Protein AF-A0A162YUT2-F1 (afdb_monomer_lite)

Sequence (288 aa):
MATDITKTGQYQVMDPDEVIVGFEGLIKVMHVLYGPNFVGANFSPKCCNVRTGEKMEKNVHHCTHNDIQGHAITKQCFLKGHQSYCCEWMEIDGHRVRCGVRLKVESGGCGTHRSKLMEHSNNLLLKNLIAGKLDSITWRQLSDPVKMAQNEANAAQGRVMNDTKLTILAQHSEKIEELDAVGFLPQADHRTYSIHIAFNENKIQRDRTAVEERRLRAAERKSGLTVNLKRAASNIKEAMTSEHPNRKTAEVEKKGLQASSRVKKCSRPDPSVFKNKRGGKKVSDLPS

Secondary structure (DSSP, 8-state):
----GGGTPPPPPPPTT-EEEHHHHHHHHHHHHH-HHHHSTT--TTEEETTTTEEPSS---EE-SS-SS-EEP-HHHHHTTSEEE---EEEETTEEEE--BEEETTSS--SSS-GGG-TT-HHHHHHHHHTTS-SEEEHHHHS-HHHHHHHHHHHHHHHHHHHHHHHHHHHHHHHHHHHHHTT----S-HHHHHHHHHHHHHHHHHHHHHHHHHHHHHHHHHHHHHHHHHHHHHHHHHHHHS-----SS-SSGGGTSSSS------PPPPGGG---SS-PPPTT----

Foldseek 3Di:
DQPQPVVPDDQDDDDQQDKQFFLVSVLVCLCSQLDDLLVDPNNDQQQQFSRRSDGDPDDQPFLPPPPVVGHRDDNVCVSLQQKDFALDWDADPNDIDGRRGIDGLPALDGPVDGNVRPPLGPSVVNSCRSVVVDRIDGNNSSDDPVVVVVVVVVVVVVVVVVVVVVVVVVVVVVVVVVVVVVVDDDDDPVPVVVVVVVVVVVVVVVVVVVVVVVVVVVVVVVVVVVVVVVVVVVVVVCVVPPDDDDPDDPPVCVPVPPPPPPPPPPDDPDPVPPDDPPDDDDPPPDDD

pLDDT: mean 71.41, std 16.09, range [40.97, 97.12]

Organism: Didymella rabiei (NCBI:txid5454)

Structure (mmCIF, N/CA/C/O backbone):
data_AF-A0A162YUT2-F1
#
_entry.id   AF-A0A162YUT2-F1
#
loop_
_atom_site.group_PDB
_atom_site.id
_atom_site.type_symbol
_atom_site.label_atom_id
_atom_site.label_alt_id
_atom_site.label_comp_id
_atom_site.label_asym_id
_atom_site.label_entity_id
_atom_site.label_seq_id
_atom_site.pdbx_PDB_ins_code
_atom_site.Cartn_x
_atom_site.Cartn_y
_atom_site.Cartn_z
_atom_site.occupancy
_atom_site.B_iso_or_equiv
_atom_site.auth_seq_id
_atom_site.auth_comp_id
_atom_site.auth_asym_id
_atom_site.auth_atom_id
_atom_site.pdbx_PDB_model_num
ATOM 1 N N . MET A 1 1 ? 9.845 -20.762 12.290 1.00 40.97 1 MET A N 1
ATOM 2 C CA . MET A 1 1 ? 10.282 -19.788 11.267 1.00 40.97 1 MET A CA 1
ATOM 3 C C . MET A 1 1 ? 9.037 -19.255 10.587 1.00 40.97 1 MET A C 1
ATOM 5 O O . MET A 1 1 ? 8.286 -20.059 10.052 1.00 40.97 1 MET A O 1
ATOM 9 N N . ALA A 1 2 ? 8.755 -17.956 10.693 1.00 47.09 2 ALA A N 1
ATOM 10 C CA . ALA A 1 2 ? 7.647 -17.358 9.959 1.00 47.09 2 ALA A CA 1
ATOM 11 C C . ALA A 1 2 ? 8.089 -17.184 8.499 1.00 47.09 2 ALA A C 1
ATOM 13 O O . ALA A 1 2 ? 9.094 -16.528 8.226 1.00 47.09 2 ALA A O 1
ATOM 14 N N . THR A 1 3 ? 7.415 -17.865 7.579 1.00 52.03 3 THR A N 1
ATOM 15 C CA . THR A 1 3 ? 7.704 -17.761 6.149 1.00 52.03 3 THR A CA 1
ATOM 16 C C . THR A 1 3 ? 7.260 -16.381 5.679 1.00 52.03 3 THR A C 1
ATOM 18 O O . THR A 1 3 ? 6.094 -16.032 5.843 1.00 52.03 3 THR A O 1
ATOM 21 N N . ASP A 1 4 ? 8.174 -15.592 5.113 1.00 60.16 4 ASP A N 1
ATOM 22 C CA . ASP A 1 4 ? 7.827 -14.331 4.456 1.00 60.16 4 ASP A CA 1
ATOM 23 C C . ASP A 1 4 ? 6.885 -14.630 3.285 1.00 60.16 4 ASP A C 1
ATOM 25 O O . ASP A 1 4 ? 7.308 -15.126 2.235 1.00 60.16 4 ASP A O 1
ATOM 29 N N . ILE A 1 5 ? 5.593 -14.360 3.482 1.00 56.88 5 ILE A N 1
ATOM 30 C CA . ILE A 1 5 ? 4.549 -14.698 2.512 1.00 56.88 5 ILE A CA 1
ATOM 31 C C . ILE A 1 5 ? 4.683 -13.879 1.220 1.00 56.88 5 ILE A C 1
ATOM 33 O O . ILE A 1 5 ? 4.117 -14.253 0.196 1.00 56.88 5 ILE A O 1
ATOM 37 N N . THR A 1 6 ? 5.489 -12.810 1.216 1.00 52.97 6 THR A N 1
ATOM 38 C CA . THR A 1 6 ? 5.745 -11.995 0.017 1.00 52.97 6 THR A CA 1
ATOM 39 C C . THR A 1 6 ? 6.922 -12.481 -0.822 1.00 52.97 6 THR A C 1
ATOM 41 O O . THR A 1 6 ? 7.020 -12.096 -1.982 1.00 52.97 6 THR A O 1
ATOM 44 N N . LYS A 1 7 ? 7.762 -13.402 -0.317 1.00 51.97 7 LYS A N 1
ATOM 45 C CA . LYS A 1 7 ? 8.786 -14.070 -1.152 1.00 51.97 7 LYS A C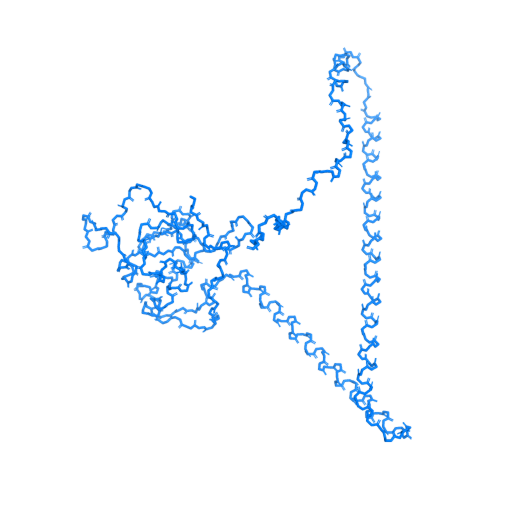A 1
ATOM 46 C C . LYS A 1 7 ? 8.173 -15.015 -2.196 1.00 51.97 7 LYS A C 1
ATOM 48 O O . LYS A 1 7 ? 8.874 -15.470 -3.093 1.00 51.97 7 LYS A O 1
ATOM 53 N N . THR A 1 8 ? 6.875 -15.310 -2.089 1.00 49.56 8 THR A N 1
ATOM 54 C CA . THR A 1 8 ? 6.131 -16.189 -3.013 1.00 49.56 8 THR A CA 1
ATOM 55 C C . THR A 1 8 ? 4.793 -15.607 -3.485 1.00 49.56 8 THR A C 1
ATOM 57 O O . THR A 1 8 ? 4.284 -16.039 -4.516 1.00 49.56 8 THR A O 1
ATOM 60 N N . GLY A 1 9 ? 4.221 -14.626 -2.778 1.00 51.31 9 GLY A N 1
ATOM 61 C CA . GLY A 1 9 ? 2.940 -14.015 -3.125 1.00 51.31 9 GLY A CA 1
ATOM 62 C C . GLY A 1 9 ? 3.077 -12.794 -4.033 1.00 51.31 9 GLY A C 1
ATOM 63 O O . GLY A 1 9 ? 3.649 -11.779 -3.643 1.00 51.31 9 GLY A O 1
ATOM 64 N N . GLN A 1 10 ? 2.484 -12.858 -5.225 1.00 57.94 10 GLN A N 1
ATOM 65 C CA . GLN A 1 10 ? 2.133 -11.651 -5.967 1.00 57.94 10 GLN A CA 1
ATOM 66 C C . GLN A 1 10 ? 0.926 -11.006 -5.274 1.00 57.94 10 GLN A C 1
ATOM 68 O O . GLN A 1 10 ? -0.096 -11.663 -5.074 1.00 57.94 10 GLN A O 1
ATOM 73 N N . TYR A 1 11 ? 1.036 -9.731 -4.889 1.00 63.91 11 TYR A N 1
ATOM 74 C CA . TYR A 1 11 ? -0.154 -8.948 -4.552 1.00 63.91 11 TYR A CA 1
ATOM 75 C C . TYR A 1 11 ? -1.082 -8.957 -5.767 1.00 63.91 11 TYR A C 1
ATOM 77 O O . TYR A 1 11 ? -0.602 -8.839 -6.899 1.00 63.91 11 TYR A O 1
ATOM 85 N N . GLN A 1 12 ? -2.388 -9.114 -5.538 1.00 70.56 12 GLN A N 1
ATOM 86 C CA . GLN A 1 12 ? -3.361 -8.984 -6.618 1.00 70.56 12 GLN A CA 1
ATOM 87 C C . GLN A 1 12 ? -3.153 -7.634 -7.311 1.00 70.56 12 GLN A C 1
ATOM 89 O O . GLN A 1 12 ? -2.997 -6.597 -6.662 1.00 70.56 12 GLN A O 1
ATOM 94 N N . VAL A 1 13 ? -3.074 -7.682 -8.637 1.00 74.56 13 VAL A N 1
ATOM 95 C CA . VAL A 1 13 ? -2.925 -6.490 -9.464 1.00 74.56 13 VAL A CA 1
ATOM 96 C C . VAL A 1 13 ? -4.318 -5.909 -9.647 1.00 74.56 13 VAL A C 1
ATOM 98 O O . VAL A 1 13 ? -5.187 -6.582 -10.192 1.00 74.56 13 VAL A O 1
ATOM 101 N N . MET A 1 14 ? -4.520 -4.686 -9.169 1.00 86.00 14 MET A N 1
ATOM 102 C CA . MET A 1 14 ? -5.696 -3.890 -9.509 1.00 86.00 14 MET A CA 1
ATOM 103 C C . MET A 1 14 ? -5.375 -2.958 -10.673 1.00 86.00 14 MET A C 1
ATOM 105 O O . MET A 1 14 ? -4.204 -2.637 -10.911 1.00 86.00 14 MET A O 1
ATOM 109 N N . ASP A 1 15 ? -6.422 -2.528 -11.371 1.00 88.44 15 ASP A N 1
ATOM 110 C CA . ASP A 1 15 ? -6.317 -1.479 -12.377 1.00 88.44 15 ASP A CA 1
ATOM 111 C C . ASP A 1 15 ? -5.758 -0.203 -11.711 1.00 88.44 15 ASP A C 1
ATOM 113 O O . ASP A 1 15 ? -6.304 0.241 -10.696 1.00 88.44 15 ASP A O 1
ATOM 117 N N . PRO A 1 16 ? -4.648 0.379 -12.211 1.00 89.69 16 PRO A N 1
ATOM 118 C CA . PRO A 1 16 ? -4.092 1.617 -11.670 1.00 89.69 16 PRO A CA 1
ATOM 119 C C . PRO A 1 16 ? -5.107 2.760 -11.577 1.00 89.69 16 PRO A C 1
ATOM 121 O O . PRO A 1 16 ? -5.002 3.591 -10.671 1.00 89.69 16 PRO A O 1
ATOM 124 N N . ASP A 1 17 ? -6.074 2.800 -12.488 1.00 92.44 17 ASP A N 1
ATOM 125 C CA . ASP A 1 17 ? -7.046 3.885 -12.576 1.00 92.44 17 ASP A CA 1
ATOM 126 C C . ASP A 1 17 ? -8.324 3.584 -11.766 1.00 92.44 17 ASP A C 1
ATOM 128 O O . ASP A 1 17 ? -9.233 4.413 -11.700 1.00 92.44 17 ASP A O 1
ATOM 132 N N . GLU A 1 18 ? -8.374 2.442 -11.066 1.00 94.75 18 GLU A N 1
ATOM 133 C CA . GLU A 1 18 ? -9.463 2.124 -10.147 1.00 94.75 18 GLU A CA 1
ATOM 134 C C . GLU A 1 18 ? -9.507 3.113 -8.975 1.00 94.75 18 GLU A C 1
ATOM 136 O O . GLU A 1 18 ? -8.515 3.350 -8.272 1.00 94.75 18 GLU A O 1
ATOM 141 N N . VAL A 1 19 ? -10.688 3.700 -8.772 1.00 96.69 19 VAL A N 1
ATOM 142 C CA . VAL A 1 19 ? -10.933 4.736 -7.767 1.00 96.69 19 VAL A CA 1
ATOM 143 C C . VAL A 1 19 ? -11.449 4.104 -6.479 1.00 96.69 19 VAL A C 1
ATOM 145 O O . VAL A 1 19 ? -12.487 3.446 -6.445 1.00 96.69 19 VAL A O 1
ATOM 148 N N . ILE A 1 20 ? -10.747 4.369 -5.384 1.00 96.44 20 ILE A N 1
ATOM 149 C CA . ILE A 1 20 ? -11.151 4.014 -4.028 1.00 96.44 20 ILE A CA 1
ATOM 150 C C . ILE A 1 20 ? -11.896 5.209 -3.437 1.00 96.44 20 ILE A C 1
ATOM 152 O O . ILE A 1 20 ? -11.281 6.222 -3.101 1.00 96.44 20 ILE A O 1
ATOM 156 N N . VAL A 1 21 ? -13.215 5.086 -3.294 1.00 97.00 21 VAL A N 1
ATOM 157 C CA . VAL A 1 21 ? -14.074 6.154 -2.762 1.00 97.00 21 VAL A CA 1
ATOM 158 C C . VAL A 1 21 ? -14.249 6.004 -1.251 1.00 97.00 21 VAL A C 1
ATOM 160 O O . VAL A 1 21 ? -14.808 5.016 -0.769 1.00 97.00 21 VAL A O 1
ATOM 163 N N . GLY A 1 22 ? -13.779 7.004 -0.512 1.00 95.62 22 GLY A N 1
ATOM 164 C CA . GLY A 1 22 ? -13.905 7.128 0.933 1.00 95.62 22 GLY A CA 1
ATOM 165 C C . GLY A 1 22 ? -13.319 5.960 1.727 1.00 95.62 22 GLY A C 1
ATOM 166 O O . GLY A 1 22 ? -12.590 5.094 1.228 1.00 95.62 22 GLY A O 1
ATOM 167 N N . PHE A 1 23 ? -13.669 5.923 3.011 1.00 94.81 23 PHE A N 1
ATOM 168 C CA . PHE A 1 23 ? -13.227 4.856 3.901 1.00 94.81 23 PHE A CA 1
ATOM 169 C C . PHE A 1 23 ? -13.872 3.498 3.567 1.00 94.81 23 PHE A C 1
ATOM 171 O O . PHE A 1 23 ? -13.217 2.460 3.665 1.00 94.81 23 PHE A O 1
ATOM 178 N N . GLU A 1 24 ? -15.123 3.484 3.103 1.00 94.38 24 GLU A N 1
ATOM 179 C CA . GLU A 1 24 ? -15.807 2.248 2.702 1.00 94.38 24 GLU A CA 1
ATOM 180 C C . GLU A 1 24 ? -15.134 1.570 1.505 1.00 94.38 24 GLU A C 1
ATOM 182 O O . GLU A 1 24 ? -14.932 0.352 1.510 1.00 94.38 24 GLU A O 1
ATOM 187 N N . GLY A 1 25 ? -14.732 2.352 0.496 1.00 94.31 25 GLY A N 1
ATOM 188 C CA . GLY A 1 25 ? -13.928 1.859 -0.616 1.00 94.31 25 GLY A CA 1
ATOM 189 C C . GLY A 1 25 ? -12.603 1.287 -0.123 1.00 94.31 25 GLY A C 1
ATOM 190 O O . GLY A 1 25 ? -12.206 0.200 -0.545 1.00 94.31 25 GLY A O 1
ATOM 191 N N . LEU A 1 26 ? -11.951 1.961 0.832 1.00 93.44 26 LEU A N 1
ATOM 192 C CA . LEU A 1 26 ? -10.698 1.474 1.401 1.00 93.44 26 LEU A CA 1
ATOM 193 C C . LEU A 1 26 ? -10.864 0.103 2.066 1.00 93.44 26 LEU A C 1
ATOM 195 O O . LEU A 1 26 ? -10.045 -0.785 1.835 1.00 93.44 26 LEU A O 1
ATOM 199 N N . ILE A 1 27 ? -11.924 -0.096 2.856 1.00 92.25 27 ILE A N 1
ATOM 200 C CA . ILE A 1 27 ? -12.225 -1.386 3.500 1.00 92.25 27 ILE A CA 1
ATOM 201 C C . ILE A 1 27 ? -12.333 -2.502 2.456 1.00 92.25 27 ILE A C 1
ATOM 203 O O . ILE A 1 27 ? -11.769 -3.583 2.659 1.00 92.25 27 ILE A O 1
ATOM 207 N N . LYS A 1 28 ? -13.001 -2.234 1.325 1.00 91.38 28 LYS A N 1
ATOM 208 C CA . LYS A 1 28 ? -13.153 -3.209 0.237 1.00 91.38 28 LYS A CA 1
ATOM 209 C C . LYS A 1 28 ? -11.807 -3.639 -0.329 1.00 91.38 28 LYS A C 1
ATOM 211 O O . LYS A 1 28 ? -11.654 -4.819 -0.605 1.00 91.38 28 LYS A O 1
ATOM 216 N N . VAL A 1 29 ? -10.817 -2.751 -0.420 1.00 91.06 29 VAL A N 1
ATOM 217 C CA . VAL A 1 29 ? -9.496 -3.059 -1.004 1.00 91.06 29 VAL A CA 1
ATOM 218 C C . VAL A 1 29 ? -8.417 -3.437 0.021 1.00 91.06 29 VAL A C 1
ATOM 220 O O . VAL A 1 29 ? -7.313 -3.822 -0.362 1.00 91.06 29 VAL A O 1
ATOM 223 N N . MET A 1 30 ? -8.701 -3.393 1.331 1.00 88.56 30 MET A N 1
ATOM 224 C CA . MET A 1 30 ? -7.724 -3.765 2.374 1.00 88.56 30 MET A CA 1
ATOM 225 C C . MET A 1 30 ? -7.167 -5.179 2.187 1.00 88.56 30 MET A C 1
ATOM 227 O O . MET A 1 30 ? -6.003 -5.435 2.484 1.00 88.56 30 MET A O 1
ATOM 231 N N . HIS A 1 31 ? -7.983 -6.102 1.681 1.00 84.56 31 HIS A N 1
ATOM 232 C CA . HIS A 1 31 ? -7.561 -7.473 1.419 1.00 84.56 31 HIS A CA 1
ATOM 233 C C . HIS A 1 31 ? -6.496 -7.564 0.312 1.00 84.56 31 HIS A C 1
ATOM 235 O O . HIS A 1 31 ? -5.591 -8.391 0.407 1.00 84.56 31 HIS A O 1
ATOM 241 N N . VAL A 1 32 ? -6.552 -6.669 -0.680 1.00 85.62 32 VAL A N 1
ATOM 242 C CA . VAL A 1 32 ? -5.526 -6.521 -1.720 1.00 85.62 32 VAL A CA 1
ATOM 243 C C . VAL A 1 32 ? -4.276 -5.862 -1.138 1.00 85.62 32 VAL A C 1
ATOM 245 O O . VAL A 1 32 ? -3.166 -6.346 -1.351 1.00 85.62 32 VAL A O 1
ATOM 248 N N . LEU A 1 33 ? -4.442 -4.788 -0.355 1.00 84.69 33 LEU A N 1
ATOM 249 C CA . LEU A 1 33 ? -3.325 -4.033 0.233 1.00 84.69 33 LEU A CA 1
ATOM 250 C C . LEU A 1 33 ? -2.500 -4.853 1.227 1.00 84.69 33 LEU A C 1
ATOM 252 O O . LEU A 1 33 ? -1.276 -4.733 1.270 1.00 84.69 33 LEU A O 1
ATOM 256 N N . TYR A 1 34 ? -3.174 -5.657 2.044 1.00 82.56 34 TYR A N 1
ATOM 257 C CA . TYR A 1 34 ? -2.578 -6.374 3.170 1.00 82.56 34 TYR A CA 1
ATOM 258 C C . TYR A 1 34 ? -2.407 -7.873 2.899 1.00 82.56 34 TYR A C 1
ATOM 260 O O . TYR A 1 34 ? -1.743 -8.571 3.664 1.00 82.56 34 TYR A O 1
ATOM 268 N N . GLY A 1 35 ? -2.966 -8.373 1.798 1.00 76.81 35 GLY A N 1
ATOM 269 C CA . GLY A 1 35 ? -2.755 -9.732 1.329 1.00 76.81 35 GLY A CA 1
ATOM 270 C C . GLY A 1 35 ? -3.406 -10.820 2.201 1.00 76.81 35 GLY A C 1
ATOM 271 O O . GLY A 1 35 ? -4.335 -10.560 2.977 1.00 76.81 35 GLY A O 1
ATOM 272 N N . PRO A 1 36 ? -2.920 -12.072 2.088 1.00 69.44 36 PRO A N 1
ATOM 273 C CA . PRO A 1 36 ? -3.594 -13.264 2.614 1.00 69.44 36 PRO A CA 1
ATOM 274 C C . PRO A 1 36 ? -3.892 -13.242 4.116 1.00 69.44 36 PRO A C 1
ATOM 276 O O . PRO A 1 36 ? -4.907 -13.790 4.548 1.00 69.44 36 PRO A O 1
ATOM 279 N N . ASN A 1 37 ? -3.050 -12.586 4.921 1.00 67.25 37 ASN A N 1
ATOM 280 C CA . ASN A 1 37 ? -3.270 -12.498 6.365 1.00 67.25 37 ASN A CA 1
ATOM 281 C C . ASN A 1 37 ? -4.559 -11.727 6.705 1.00 67.25 37 ASN A C 1
ATOM 283 O O . ASN A 1 37 ? -5.216 -12.050 7.688 1.00 67.25 37 ASN A O 1
ATOM 287 N N . PHE A 1 38 ? -4.955 -10.741 5.891 1.00 75.81 38 PHE A N 1
ATOM 288 C CA . PHE A 1 38 ? -6.187 -9.972 6.106 1.00 75.81 38 PHE A CA 1
ATOM 289 C C . PHE A 1 38 ? -7.444 -10.694 5.592 1.00 75.81 38 PHE A C 1
ATOM 291 O O . PHE A 1 38 ? -8.527 -10.560 6.177 1.00 75.81 38 PHE A O 1
ATOM 298 N N . VAL A 1 39 ? -7.284 -11.480 4.521 1.00 72.62 39 VAL A N 1
ATOM 299 C CA . VAL A 1 39 ? -8.341 -12.288 3.887 1.00 72.62 39 VAL A CA 1
ATOM 300 C C . VAL A 1 39 ? -8.758 -13.463 4.774 1.00 72.62 39 VAL A C 1
ATOM 302 O O . VAL A 1 39 ? -9.945 -13.758 4.885 1.00 72.62 39 VAL A O 1
ATOM 305 N N . GLY A 1 40 ? -7.792 -14.141 5.400 1.00 67.69 40 GLY A N 1
ATOM 306 C CA . GLY A 1 40 ? -8.039 -15.389 6.116 1.00 67.69 40 GLY A CA 1
ATOM 307 C C . GLY A 1 40 ? -9.042 -15.263 7.269 1.00 67.69 40 GLY A C 1
ATOM 308 O O . GLY A 1 40 ? -9.086 -14.255 7.978 1.00 67.69 40 GLY A O 1
ATOM 309 N N . ALA A 1 41 ? -9.797 -16.342 7.514 1.00 68.94 41 ALA A N 1
ATOM 310 C CA . ALA A 1 41 ? -10.666 -16.475 8.691 1.00 68.94 41 ALA A CA 1
ATOM 311 C C . ALA A 1 41 ? -9.888 -16.295 10.011 1.00 68.94 41 ALA A C 1
ATOM 313 O O . ALA A 1 41 ? -10.423 -15.805 11.000 1.00 68.94 41 ALA A O 1
ATOM 314 N N . ASN A 1 42 ? -8.590 -16.610 9.985 1.00 67.12 42 ASN A N 1
ATOM 315 C CA . ASN A 1 42 ? -7.671 -16.510 11.112 1.00 67.12 42 ASN A CA 1
ATOM 316 C C . ASN A 1 42 ? -6.845 -15.213 11.084 1.00 67.12 42 ASN A C 1
ATOM 318 O O . ASN A 1 42 ? -5.635 -15.255 11.317 1.00 67.12 42 ASN A O 1
ATOM 322 N N . PHE A 1 43 ? -7.468 -14.065 10.783 1.00 76.81 43 PHE A N 1
ATOM 323 C CA . PHE A 1 43 ? -6.783 -12.773 10.888 1.00 76.81 43 PHE A CA 1
ATOM 324 C C . PHE A 1 43 ? -6.174 -12.625 12.285 1.00 76.81 43 PHE A C 1
ATOM 326 O O . PHE A 1 43 ? -6.884 -12.631 13.292 1.00 76.81 43 PHE A O 1
ATOM 333 N N . SER A 1 44 ? -4.851 -12.477 12.344 1.00 79.94 44 SER A N 1
ATOM 334 C CA . SER A 1 44 ? -4.129 -12.317 13.602 1.00 79.94 44 SER A CA 1
ATOM 335 C C . SER A 1 44 ? -3.859 -10.830 13.863 1.00 79.94 44 SER A C 1
ATOM 337 O O . SER A 1 44 ? -2.850 -10.311 13.381 1.00 79.94 44 SER A O 1
ATOM 339 N N . PRO A 1 45 ? -4.663 -10.133 14.691 1.00 77.19 45 PRO A N 1
ATOM 340 C CA . PRO A 1 45 ? -4.456 -8.710 15.002 1.00 77.19 45 PRO A CA 1
ATOM 341 C C . PRO A 1 45 ? -3.128 -8.421 15.723 1.00 77.19 45 PRO A C 1
ATOM 343 O O . PRO A 1 45 ? -2.651 -7.284 15.758 1.00 77.19 45 PRO A O 1
ATOM 346 N N . LYS A 1 46 ? -2.511 -9.461 16.300 1.00 75.31 46 LYS A N 1
ATOM 347 C CA . LYS A 1 46 ? -1.185 -9.416 16.937 1.00 75.31 46 LYS A CA 1
ATOM 348 C C . LYS A 1 46 ? -0.026 -9.491 15.937 1.00 75.31 46 LYS A C 1
ATOM 350 O O . LYS A 1 46 ? 1.131 -9.486 16.350 1.00 75.31 46 LYS A O 1
ATOM 355 N N . CYS A 1 47 ? -0.325 -9.596 14.644 1.00 79.25 47 CYS A N 1
ATOM 356 C CA . CYS A 1 47 ? 0.676 -9.558 13.592 1.00 79.25 47 CYS A CA 1
ATOM 357 C C . CYS A 1 47 ? 1.293 -8.153 13.535 1.00 79.25 47 CYS A C 1
ATOM 359 O O . CYS A 1 47 ? 0.599 -7.176 13.242 1.00 79.25 47 CYS A O 1
ATOM 361 N N . CYS A 1 48 ? 2.581 -8.067 13.876 1.00 77.56 48 CYS A N 1
ATOM 362 C CA . CYS A 1 48 ? 3.373 -6.841 13.851 1.00 77.56 48 CYS A CA 1
ATOM 363 C C . CYS A 1 48 ? 3.611 -6.391 12.414 1.00 77.56 48 CYS A C 1
ATOM 365 O O . CYS A 1 48 ? 3.497 -5.206 12.101 1.00 77.56 48 CYS A O 1
ATOM 367 N N . ASN A 1 49 ? 3.905 -7.358 11.544 1.00 78.88 49 ASN A N 1
ATOM 368 C CA . ASN A 1 49 ? 4.145 -7.123 10.138 1.00 78.88 49 ASN A CA 1
ATOM 369 C C . ASN A 1 49 ? 3.388 -8.140 9.284 1.00 78.88 49 ASN A C 1
ATOM 371 O O . ASN A 1 49 ? 3.678 -9.337 9.317 1.00 78.88 49 ASN A O 1
ATOM 375 N N . VAL A 1 50 ? 2.443 -7.638 8.488 1.00 76.69 50 VAL A N 1
ATOM 376 C CA . VAL A 1 50 ? 1.586 -8.458 7.627 1.00 76.69 50 VAL A CA 1
ATOM 377 C C . VAL A 1 50 ? 2.378 -9.258 6.582 1.00 76.69 50 VAL A C 1
ATOM 379 O O . VAL A 1 50 ? 1.926 -10.323 6.173 1.00 76.69 50 VAL A O 1
ATOM 382 N N . ARG A 1 51 ? 3.586 -8.804 6.215 1.00 75.56 51 ARG A N 1
ATOM 383 C CA . ARG A 1 51 ? 4.510 -9.486 5.296 1.00 75.56 51 ARG A CA 1
ATOM 384 C C . ARG A 1 51 ? 5.160 -10.719 5.910 1.00 75.56 51 ARG A C 1
ATOM 386 O O . ARG A 1 51 ? 5.210 -11.775 5.290 1.00 75.56 51 ARG A O 1
ATOM 393 N N . THR A 1 52 ? 5.739 -10.572 7.096 1.00 70.25 52 THR A N 1
ATOM 394 C CA . THR A 1 52 ? 6.506 -11.659 7.720 1.00 70.25 52 THR A CA 1
ATOM 395 C C . THR A 1 52 ? 5.608 -12.596 8.511 1.00 70.25 52 THR A C 1
ATOM 397 O O . THR A 1 52 ? 6.051 -13.667 8.909 1.00 70.25 52 THR A O 1
ATOM 400 N N . GLY A 1 53 ? 4.362 -12.193 8.789 1.00 71.25 53 GLY A N 1
ATOM 401 C CA . GLY A 1 53 ? 3.494 -12.896 9.731 1.00 71.25 53 GLY A CA 1
ATOM 402 C C . GLY A 1 53 ? 4.028 -12.846 11.165 1.00 71.25 53 GLY A C 1
ATOM 403 O O . GLY A 1 53 ? 3.488 -13.518 12.046 1.00 71.25 53 GLY A O 1
ATOM 404 N N . GLU A 1 54 ? 5.081 -12.060 11.407 1.00 73.75 54 GLU A N 1
ATOM 405 C CA . GLU A 1 54 ? 5.745 -11.963 12.693 1.00 73.75 54 GLU A CA 1
ATOM 406 C C . GLU A 1 54 ? 4.756 -11.429 13.718 1.00 73.75 54 GLU A C 1
ATOM 408 O O . GLU A 1 54 ? 4.142 -10.365 13.561 1.00 73.75 54 GLU A O 1
ATOM 413 N N . LYS A 1 55 ? 4.544 -12.232 14.754 1.00 74.69 55 LYS A N 1
ATOM 414 C CA . LYS A 1 55 ? 3.683 -11.876 15.871 1.00 74.69 55 LYS A CA 1
ATOM 415 C C . LYS A 1 55 ? 4.522 -11.082 16.853 1.00 74.69 55 LYS A C 1
ATOM 417 O O . LYS A 1 55 ? 5.684 -11.399 17.071 1.00 74.69 55 LYS A O 1
ATOM 422 N N . MET A 1 56 ? 3.925 -10.079 17.478 1.00 70.50 56 MET A N 1
ATOM 423 C CA . MET A 1 56 ? 4.589 -9.439 18.608 1.00 70.50 56 MET A CA 1
ATOM 424 C C . MET A 1 56 ? 4.699 -10.455 19.744 1.00 70.50 56 MET A C 1
ATOM 426 O O . MET A 1 56 ? 3.677 -10.962 20.213 1.00 70.50 56 MET A O 1
ATOM 430 N N . GLU A 1 57 ? 5.927 -10.766 20.156 1.00 58.81 57 GLU A N 1
ATOM 431 C CA . GLU A 1 57 ? 6.181 -11.773 21.188 1.00 58.81 57 GLU A CA 1
ATOM 432 C C . GLU A 1 57 ? 5.705 -11.305 22.571 1.00 58.81 57 GLU A C 1
ATOM 434 O O . GLU A 1 57 ? 5.200 -12.117 23.344 1.00 58.81 57 GLU A O 1
ATOM 439 N N . LYS A 1 58 ? 5.794 -9.998 22.871 1.00 54.69 58 LYS A N 1
ATOM 440 C CA . LYS A 1 58 ? 5.321 -9.358 24.114 1.00 54.69 58 LYS A CA 1
ATOM 441 C C . LYS A 1 58 ? 4.931 -7.895 23.852 1.00 54.69 58 LYS A C 1
ATOM 443 O O . LYS A 1 58 ? 5.397 -7.305 22.885 1.00 54.69 58 LYS A O 1
ATOM 448 N N . ASN A 1 59 ? 4.084 -7.333 24.720 1.00 51.62 59 ASN A N 1
ATOM 449 C CA . ASN A 1 59 ? 3.380 -6.044 24.599 1.00 51.62 59 ASN A CA 1
ATOM 450 C C . ASN A 1 59 ? 2.217 -6.054 23.601 1.00 51.62 59 ASN A C 1
ATOM 452 O O . ASN A 1 59 ? 2.322 -5.695 22.427 1.00 51.62 59 ASN A O 1
ATOM 456 N N . VAL A 1 60 ? 1.051 -6.444 24.122 1.00 59.47 60 VAL A N 1
ATOM 457 C CA . VAL A 1 60 ? -0.239 -6.158 23.499 1.00 59.47 60 VAL A CA 1
ATOM 458 C C . VAL A 1 60 ? -0.366 -4.638 23.458 1.00 59.47 60 VAL A C 1
ATOM 460 O O . VAL A 1 60 ? -0.735 -4.013 24.439 1.00 59.47 60 VAL A O 1
ATOM 463 N N . HIS A 1 61 ? -0.011 -4.011 22.339 1.00 62.00 61 HIS A N 1
ATOM 464 C CA . HIS A 1 61 ? -0.468 -2.649 22.107 1.00 62.00 61 HIS A CA 1
ATOM 465 C C . HIS A 1 61 ? -1.991 -2.702 22.120 1.00 62.00 61 HIS A C 1
ATOM 467 O O . HIS A 1 61 ? -2.592 -3.412 21.313 1.00 62.00 61 HIS A O 1
ATOM 473 N N . HIS A 1 62 ? -2.594 -2.023 23.083 1.00 75.56 62 HIS A N 1
ATOM 474 C CA . HIS A 1 62 ? -4.034 -1.904 23.169 1.00 75.56 62 HIS A CA 1
ATOM 475 C C . HIS A 1 62 ? -4.509 -0.900 22.114 1.00 75.56 62 HIS A C 1
ATOM 477 O O . HIS A 1 62 ? -3.819 0.073 21.794 1.00 75.56 62 HIS A O 1
ATOM 483 N N . CYS A 1 63 ? -5.685 -1.131 21.542 1.00 85.00 63 CYS A N 1
ATOM 484 C CA . CYS A 1 63 ? -6.362 -0.101 20.776 1.00 85.00 63 CYS A CA 1
ATOM 485 C C . CYS A 1 63 ? -6.965 0.899 21.767 1.00 85.00 63 CYS A C 1
ATOM 487 O O . CYS A 1 63 ? -7.942 0.587 22.443 1.00 85.00 63 CYS A O 1
ATOM 489 N N . THR A 1 64 ? -6.396 2.102 21.830 1.00 81.12 64 THR A N 1
ATOM 490 C CA . THR A 1 64 ? -6.814 3.154 22.773 1.00 81.12 64 THR A CA 1
ATOM 491 C C . THR A 1 64 ? -7.780 4.180 22.180 1.00 81.12 64 THR A C 1
ATOM 493 O O . THR A 1 64 ? -8.052 5.192 22.806 1.00 81.12 64 THR A O 1
ATOM 496 N N . HIS A 1 65 ? -8.290 3.961 20.962 1.00 79.94 65 HIS A N 1
ATOM 497 C CA . HIS A 1 65 ? -9.115 4.965 20.271 1.00 79.94 65 HIS A CA 1
ATOM 498 C C . HIS A 1 65 ? -10.441 5.264 20.999 1.00 79.94 65 HIS A C 1
ATOM 500 O O . HIS A 1 65 ? -10.811 6.420 21.127 1.00 79.94 65 HIS A O 1
ATOM 506 N N . ASN A 1 66 ? -11.106 4.236 21.541 1.00 72.75 66 ASN A N 1
ATOM 507 C CA . ASN A 1 66 ? -12.403 4.373 22.230 1.00 72.75 66 ASN A CA 1
ATOM 508 C C . ASN A 1 66 ? -12.337 4.036 23.725 1.00 72.75 66 ASN A C 1
ATOM 510 O O . ASN A 1 66 ? -13.366 3.959 24.386 1.00 72.75 66 ASN A O 1
ATOM 514 N N . ASP A 1 67 ? -11.145 3.744 24.237 1.00 70.88 67 ASP A N 1
ATOM 515 C CA . ASP A 1 67 ? -10.956 3.249 25.594 1.00 70.88 67 ASP A CA 1
ATOM 516 C C . ASP A 1 67 ? -9.606 3.744 26.110 1.00 70.88 67 ASP A C 1
ATOM 518 O O . ASP A 1 67 ? -8.559 3.390 25.561 1.00 70.88 67 ASP A O 1
ATOM 522 N N . ILE A 1 68 ? -9.642 4.572 27.157 1.00 71.31 68 ILE A N 1
ATOM 523 C CA . ILE A 1 68 ? -8.450 5.121 27.814 1.00 71.31 68 ILE A CA 1
ATOM 524 C C . ILE A 1 68 ? -7.619 3.994 28.445 1.00 71.31 68 ILE A C 1
ATOM 526 O O . ILE A 1 68 ? -6.392 4.069 28.444 1.00 71.31 68 ILE A O 1
ATOM 530 N N . GLN A 1 69 ? -8.270 2.932 28.935 1.00 76.06 69 GLN A N 1
ATOM 531 C CA . GLN A 1 69 ? -7.594 1.737 29.453 1.00 76.06 69 GLN A CA 1
ATOM 532 C C . GLN A 1 69 ? -7.104 0.825 28.318 1.00 76.06 69 GLN A C 1
ATOM 534 O O . GLN A 1 69 ? -6.136 0.084 28.482 1.00 76.06 69 GLN A O 1
ATOM 539 N N . GLY A 1 70 ? -7.718 0.954 27.141 1.00 80.62 70 GLY A N 1
ATOM 540 C CA . GLY A 1 70 ? -7.355 0.276 25.909 1.00 80.62 70 GLY A CA 1
ATOM 541 C C . GLY A 1 70 ? -7.802 -1.187 25.862 1.00 80.62 70 GLY A C 1
ATOM 542 O O . GLY A 1 70 ? -7.550 -1.985 26.759 1.00 80.62 70 GLY A O 1
ATOM 543 N N . HIS A 1 71 ? -8.357 -1.610 24.726 1.00 84.00 71 HIS A N 1
ATOM 544 C CA . HIS A 1 71 ? -8.774 -3.002 24.522 1.00 84.00 71 HIS A CA 1
ATOM 545 C C . HIS A 1 71 ? -7.793 -3.782 23.642 1.00 84.00 71 HIS A C 1
ATOM 547 O O . HIS A 1 71 ? -6.982 -3.215 22.904 1.00 84.00 71 HIS A O 1
ATOM 553 N N . ALA A 1 72 ? -7.876 -5.113 23.687 1.00 85.94 72 ALA A N 1
ATOM 554 C CA . ALA A 1 72 ? -7.108 -5.968 22.789 1.00 85.94 72 ALA A CA 1
ATOM 555 C C . ALA A 1 72 ? -7.443 -5.652 21.320 1.00 85.94 72 ALA A C 1
ATOM 557 O O . ALA A 1 72 ? -8.610 -5.566 20.949 1.00 85.94 72 ALA A O 1
ATOM 558 N N . ILE A 1 73 ? -6.425 -5.502 20.468 1.00 86.94 73 ILE A N 1
ATOM 559 C CA . ILE A 1 73 ? -6.644 -5.226 19.042 1.00 86.94 73 ILE A CA 1
ATOM 560 C C . ILE A 1 73 ? -7.401 -6.396 18.403 1.00 86.94 73 ILE A C 1
ATOM 562 O O . ILE A 1 73 ? -7.036 -7.559 18.574 1.00 86.94 73 ILE A O 1
ATOM 566 N N . THR A 1 74 ? -8.425 -6.071 17.620 1.00 87.69 74 THR A N 1
ATOM 567 C CA . THR A 1 74 ? -9.242 -7.010 16.842 1.00 87.69 74 THR A CA 1
ATOM 568 C C . THR A 1 74 ? -9.259 -6.604 15.367 1.00 87.69 74 THR A C 1
ATOM 570 O O . THR A 1 74 ? -8.812 -5.512 15.011 1.00 87.69 74 THR A O 1
ATOM 573 N N . LYS A 1 75 ? -9.819 -7.448 14.487 1.00 87.50 75 LYS A N 1
ATOM 574 C CA . LYS A 1 75 ? -10.076 -7.074 13.081 1.00 87.50 75 LYS A CA 1
ATOM 575 C C . LYS A 1 75 ? -10.932 -5.808 12.977 1.00 87.50 75 LYS A C 1
ATOM 577 O O . LYS A 1 75 ? -10.683 -4.970 12.116 1.00 87.50 75 LYS A O 1
ATOM 582 N N . GLN A 1 76 ? -11.875 -5.625 13.903 1.00 89.94 76 GLN A N 1
ATOM 583 C CA . GLN A 1 76 ? -12.731 -4.440 13.953 1.00 89.94 76 GLN A CA 1
ATOM 584 C C . GLN A 1 76 ? -11.939 -3.147 14.172 1.00 89.94 76 GLN A C 1
ATOM 586 O O . GLN A 1 76 ? -12.321 -2.115 13.638 1.00 89.94 76 GLN A O 1
ATOM 591 N N . CYS A 1 77 ? -10.797 -3.179 14.866 1.00 91.31 77 CYS A N 1
ATOM 592 C CA . CYS A 1 77 ? -9.941 -1.995 14.996 1.00 91.31 77 CYS A CA 1
ATOM 593 C C . CYS A 1 77 ? -9.387 -1.520 13.640 1.00 91.31 77 CYS A C 1
ATOM 595 O O . CYS A 1 77 ? -9.158 -0.328 13.467 1.00 91.31 77 CYS A O 1
ATOM 597 N N . PHE A 1 78 ? -9.174 -2.431 12.686 1.00 91.06 78 PHE A N 1
ATOM 598 C CA . PHE A 1 78 ? -8.743 -2.086 11.328 1.00 91.06 78 PHE A CA 1
ATOM 599 C C . PHE A 1 78 ? -9.925 -1.627 10.473 1.00 91.06 78 PHE A C 1
ATOM 601 O O . PHE A 1 78 ? -9.840 -0.599 9.812 1.00 91.06 78 PHE A O 1
ATOM 608 N N . LEU A 1 79 ? -11.052 -2.341 10.550 1.00 91.25 79 LEU A N 1
ATOM 609 C CA . LEU A 1 79 ? -12.275 -2.002 9.810 1.00 91.25 79 LEU A CA 1
ATOM 610 C C . LEU A 1 79 ? -12.914 -0.681 10.261 1.00 91.25 79 LEU A C 1
ATOM 612 O O . LEU A 1 79 ? -13.653 -0.082 9.496 1.00 91.25 79 LEU A O 1
ATOM 616 N N . LYS A 1 80 ? -12.616 -0.216 11.477 1.00 93.06 80 LYS A N 1
ATOM 617 C CA . LYS A 1 80 ? -13.008 1.108 11.984 1.00 93.06 80 LYS A CA 1
ATOM 618 C C . LYS A 1 80 ? -11.926 2.177 11.807 1.00 93.06 80 LYS A C 1
ATOM 620 O O . LYS A 1 80 ? -12.101 3.298 12.259 1.00 93.06 80 LYS A O 1
ATOM 625 N N . GLY A 1 81 ? -10.783 1.835 11.209 1.00 92.06 81 GLY A N 1
ATOM 626 C CA . GLY A 1 81 ? -9.725 2.805 10.928 1.00 92.06 81 GLY A CA 1
ATOM 627 C C . GLY A 1 81 ? -8.946 3.264 12.163 1.00 92.06 81 GLY A C 1
ATOM 628 O O . GLY A 1 81 ? -8.262 4.276 12.112 1.00 92.06 81 GLY A O 1
ATOM 629 N N . HIS A 1 82 ? -8.992 2.529 13.277 1.00 92.56 82 HIS A N 1
ATOM 630 C CA . HIS A 1 82 ? -8.154 2.831 14.444 1.00 92.56 82 HIS A CA 1
ATOM 631 C C . HIS A 1 82 ? -6.704 2.361 14.221 1.00 92.56 82 HIS A C 1
ATOM 633 O O . HIS A 1 82 ? -5.747 2.936 14.750 1.00 92.56 82 HIS A O 1
ATOM 639 N N . GLN A 1 83 ? -6.546 1.274 13.461 1.00 91.12 83 GLN A N 1
ATOM 640 C CA . GLN A 1 83 ? -5.278 0.630 13.124 1.00 91.12 83 GLN A CA 1
ATOM 641 C C . GLN A 1 83 ? -5.169 0.448 11.609 1.00 91.12 83 GLN A C 1
ATOM 643 O O . GLN A 1 83 ? -6.162 0.189 10.933 1.00 91.12 83 GLN A O 1
ATOM 648 N N . SER A 1 84 ? -3.953 0.526 11.081 1.00 91.62 84 SER A N 1
ATOM 649 C CA . SER A 1 84 ? -3.647 0.183 9.692 1.00 91.62 84 SER A CA 1
ATOM 650 C C . SER A 1 84 ? -2.287 -0.507 9.595 1.00 91.62 84 SER A C 1
ATOM 652 O O . SER A 1 84 ? -1.535 -0.588 10.573 1.00 91.62 84 SER A O 1
ATOM 654 N N . TYR A 1 85 ? -1.970 -1.043 8.418 1.00 90.88 85 TYR A N 1
ATOM 655 C CA . TYR A 1 85 ? -0.610 -1.468 8.105 1.00 90.88 85 TYR A CA 1
ATOM 656 C C . TYR A 1 85 ? 0.049 -0.446 7.193 1.00 90.88 85 TYR A C 1
ATOM 658 O O . TYR A 1 85 ? -0.600 0.190 6.369 1.00 90.88 85 TYR A O 1
ATOM 666 N N . CYS A 1 86 ? 1.355 -0.290 7.368 1.00 90.50 86 CYS A N 1
ATOM 667 C CA . CYS A 1 86 ? 2.147 0.664 6.621 1.00 90.50 86 CYS A CA 1
ATOM 668 C C . CYS A 1 86 ? 2.185 0.281 5.140 1.00 90.50 86 CYS A C 1
ATOM 670 O O . CYS A 1 86 ? 2.631 -0.817 4.791 1.00 90.50 86 CYS A O 1
ATOM 672 N N . CYS A 1 87 ? 1.760 1.211 4.288 1.00 90.12 87 CYS A N 1
ATOM 673 C CA . CYS A 1 87 ? 1.676 1.021 2.841 1.00 90.12 87 CYS A CA 1
ATOM 674 C C . CYS A 1 87 ? 2.868 1.601 2.072 1.00 90.12 87 CYS A C 1
ATOM 676 O O . CYS A 1 87 ? 2.846 1.606 0.839 1.00 90.12 87 CYS A O 1
ATOM 678 N N . GLU A 1 88 ? 3.913 2.046 2.771 1.00 90.19 88 GLU A N 1
ATOM 679 C CA . GLU A 1 88 ? 5.160 2.470 2.132 1.00 90.19 88 GLU A CA 1
ATOM 680 C C . GLU A 1 88 ? 5.863 1.305 1.443 1.00 90.19 88 GLU A C 1
ATOM 682 O O . GLU A 1 88 ? 5.829 0.170 1.926 1.00 90.19 88 GLU A O 1
ATOM 687 N N . TRP A 1 89 ? 6.529 1.610 0.334 1.00 87.50 89 TRP A N 1
ATOM 688 C CA . TRP A 1 89 ? 7.378 0.672 -0.391 1.00 87.50 89 TRP A CA 1
ATOM 689 C C . TRP A 1 89 ? 8.811 0.729 0.136 1.00 87.50 89 TRP A C 1
ATOM 691 O O . TRP A 1 89 ? 9.353 1.805 0.369 1.00 87.50 89 TRP A O 1
ATOM 701 N N . MET A 1 90 ? 9.434 -0.434 0.302 1.00 85.88 90 MET A N 1
ATOM 702 C CA . MET A 1 90 ? 10.815 -0.580 0.756 1.00 85.88 90 MET A CA 1
ATOM 703 C C . MET A 1 90 ? 11.519 -1.721 0.018 1.00 85.88 90 MET A C 1
ATOM 705 O O . MET A 1 90 ? 10.870 -2.605 -0.543 1.00 85.88 90 MET A O 1
ATOM 709 N N . GLU A 1 91 ? 12.849 -1.709 0.035 1.00 85.06 91 GLU A N 1
ATOM 710 C CA . GLU A 1 91 ? 13.678 -2.768 -0.542 1.00 85.06 91 GLU A CA 1
ATOM 711 C C . GLU A 1 91 ? 14.180 -3.707 0.555 1.00 85.06 91 GLU A C 1
ATOM 713 O O . GLU A 1 91 ? 14.734 -3.269 1.563 1.00 85.06 91 GLU A O 1
ATOM 718 N N . ILE A 1 92 ? 13.959 -5.008 0.371 1.00 79.81 92 ILE A N 1
ATOM 719 C CA . ILE A 1 92 ? 14.383 -6.069 1.289 1.00 79.81 92 ILE A CA 1
ATOM 720 C C . ILE A 1 92 ? 14.919 -7.223 0.452 1.00 79.81 92 ILE A C 1
ATOM 722 O O . ILE A 1 92 ? 14.206 -7.736 -0.406 1.00 79.81 92 ILE A O 1
ATOM 726 N N . ASP A 1 93 ? 16.160 -7.642 0.697 1.00 80.81 93 ASP A N 1
ATOM 727 C CA . ASP A 1 93 ? 16.806 -8.755 -0.016 1.00 80.81 93 ASP A CA 1
ATOM 728 C C . ASP A 1 93 ? 16.729 -8.630 -1.558 1.00 80.81 93 ASP A C 1
ATOM 730 O O . ASP A 1 93 ? 16.566 -9.623 -2.261 1.00 80.81 93 ASP A O 1
ATOM 734 N N . GLY A 1 94 ? 16.794 -7.404 -2.098 1.00 77.00 94 GLY A N 1
ATOM 735 C CA . GLY A 1 94 ? 16.677 -7.139 -3.542 1.00 77.00 94 GLY A CA 1
ATOM 736 C C . GLY A 1 94 ? 15.247 -7.177 -4.099 1.00 77.00 94 GLY A C 1
ATOM 737 O O . GLY A 1 94 ? 15.054 -7.047 -5.306 1.00 77.00 94 GLY A O 1
ATOM 738 N N . HIS A 1 95 ? 14.239 -7.324 -3.239 1.00 78.81 95 HIS A N 1
ATOM 739 C CA . HIS A 1 95 ? 12.828 -7.277 -3.606 1.00 78.81 95 HIS A CA 1
ATOM 740 C C . HIS A 1 95 ? 12.168 -5.997 -3.097 1.00 78.81 95 HIS A C 1
ATOM 742 O O . HIS A 1 95 ? 12.357 -5.592 -1.949 1.00 78.81 95 HIS A O 1
ATOM 748 N N . ARG A 1 96 ? 11.340 -5.384 -3.946 1.00 80.75 96 ARG A N 1
ATOM 749 C CA . ARG A 1 96 ? 10.541 -4.210 -3.593 1.00 80.75 96 ARG A CA 1
ATOM 750 C C . ARG A 1 96 ? 9.187 -4.652 -3.053 1.00 80.75 96 ARG A C 1
ATOM 752 O O . ARG A 1 96 ? 8.410 -5.303 -3.749 1.00 80.75 96 ARG A O 1
ATOM 759 N N . VAL A 1 97 ? 8.931 -4.343 -1.788 1.00 81.56 97 VAL A N 1
ATOM 760 C CA . VAL A 1 97 ? 7.777 -4.843 -1.030 1.00 81.56 97 VAL A CA 1
ATOM 761 C C . VAL A 1 97 ? 7.130 -3.725 -0.224 1.00 81.56 97 VAL A C 1
ATOM 763 O O . VAL A 1 97 ? 7.771 -2.722 0.089 1.00 81.56 97 VAL A O 1
ATOM 766 N N . ARG A 1 98 ? 5.861 -3.897 0.159 1.00 85.81 98 ARG A N 1
ATOM 767 C CA . ARG A 1 98 ? 5.248 -3.019 1.162 1.00 85.81 98 ARG A CA 1
ATOM 768 C C . ARG A 1 98 ? 5.842 -3.285 2.542 1.00 85.81 98 ARG A C 1
ATOM 770 O O . ARG A 1 98 ? 6.116 -4.429 2.904 1.00 85.81 98 ARG A O 1
ATOM 777 N N . CYS A 1 99 ? 5.980 -2.225 3.332 1.00 87.44 99 CYS A N 1
ATOM 778 C CA . CYS A 1 99 ? 6.491 -2.279 4.694 1.00 87.44 99 CYS A CA 1
ATOM 779 C C . CYS A 1 99 ? 5.681 -3.232 5.571 1.00 87.44 99 CYS A C 1
ATOM 781 O O . CYS A 1 99 ? 6.255 -4.075 6.264 1.00 87.44 99 CYS A O 1
ATOM 783 N N . GLY A 1 100 ? 4.353 -3.090 5.550 1.00 86.19 100 GLY A N 1
ATOM 784 C CA . GLY A 1 100 ? 3.441 -4.004 6.224 1.00 86.19 100 GLY A CA 1
ATOM 785 C C . GLY A 1 100 ? 3.474 -3.940 7.751 1.00 86.19 100 GLY A C 1
ATOM 786 O O . GLY A 1 100 ? 2.746 -4.692 8.393 1.00 86.19 100 GLY A O 1
ATOM 787 N N . VAL A 1 101 ? 4.287 -3.061 8.349 1.00 88.38 101 VAL A N 1
ATOM 788 C CA . VAL A 1 101 ? 4.352 -2.863 9.803 1.00 88.38 101 VAL A CA 1
ATOM 789 C C . VAL A 1 101 ? 3.105 -2.140 10.282 1.00 88.38 101 VAL A C 1
ATOM 791 O O . VAL A 1 101 ? 2.693 -1.138 9.700 1.00 88.38 101 VAL A O 1
ATOM 794 N N . ARG A 1 102 ? 2.504 -2.636 11.359 1.00 88.88 102 ARG A N 1
ATOM 795 C CA . ARG A 1 102 ? 1.309 -2.037 11.948 1.00 88.88 102 ARG A CA 1
ATOM 796 C C . ARG A 1 102 ? 1.583 -0.615 12.447 1.00 88.88 102 ARG A C 1
ATOM 798 O O . ARG A 1 102 ? 2.634 -0.341 13.027 1.00 88.88 102 ARG A O 1
ATOM 805 N N . LEU A 1 103 ? 0.605 0.269 12.289 1.00 88.88 103 LEU A N 1
ATOM 806 C CA . LEU A 1 103 ? 0.578 1.593 12.902 1.00 88.88 103 LEU A CA 1
ATOM 807 C C . LEU A 1 103 ? -0.825 1.942 13.417 1.00 88.88 103 LEU A C 1
ATOM 809 O O . LEU A 1 103 ? -1.833 1.425 12.933 1.00 88.88 103 LEU A O 1
ATOM 813 N N . LYS A 1 104 ? -0.880 2.857 14.387 1.00 89.12 104 LYS A N 1
ATOM 814 C CA . LYS A 1 104 ? -2.123 3.531 14.777 1.00 89.12 104 LYS A CA 1
ATOM 815 C C . LYS A 1 104 ? -2.396 4.616 13.737 1.00 89.12 104 LYS A C 1
ATOM 817 O O . LYS A 1 104 ? -1.482 5.354 13.403 1.00 89.12 104 LYS A O 1
ATOM 822 N N . VAL A 1 105 ? -3.618 4.753 13.235 1.00 89.50 105 VAL A N 1
ATOM 823 C CA . VAL A 1 105 ? -3.905 5.726 12.156 1.00 89.50 105 VAL A CA 1
ATOM 824 C C . VAL A 1 105 ? -3.600 7.165 12.592 1.00 89.50 105 VAL A C 1
ATOM 826 O O . VAL A 1 105 ? -3.022 7.934 11.831 1.00 89.50 105 VAL A O 1
ATOM 829 N N . GLU A 1 106 ? -3.858 7.488 13.858 1.00 85.94 106 GLU A N 1
ATOM 830 C CA . GLU A 1 106 ? -3.501 8.772 14.476 1.00 85.94 106 GLU A CA 1
ATOM 831 C C . GLU A 1 106 ? -1.997 8.957 14.724 1.00 85.94 106 GLU A C 1
ATOM 833 O O . GLU A 1 106 ? -1.556 10.072 14.999 1.00 85.94 106 GLU A O 1
ATOM 838 N N . SER A 1 107 ? -1.187 7.889 14.693 1.00 83.50 107 SER A N 1
ATOM 839 C CA . SER A 1 107 ? 0.248 8.049 14.921 1.00 83.50 107 SER A CA 1
ATOM 840 C C . SER A 1 107 ? 0.874 8.805 13.760 1.00 83.50 107 SER A C 1
ATOM 842 O O . SER A 1 107 ? 0.431 8.732 12.617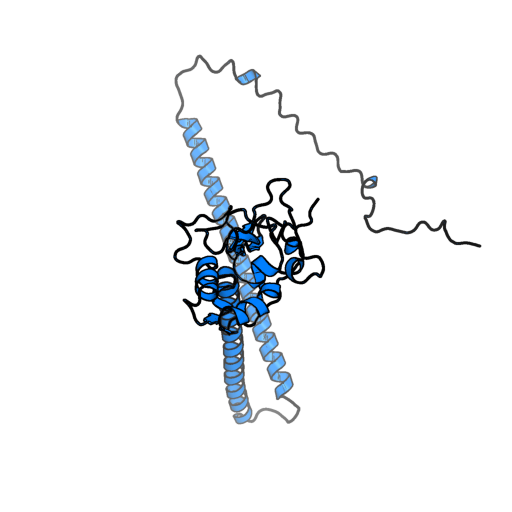 1.00 83.50 107 SER A O 1
ATOM 844 N N . GLY A 1 108 ? 1.980 9.491 14.023 1.00 78.38 108 GLY A N 1
ATOM 845 C CA . GLY A 1 108 ? 2.731 10.140 12.957 1.00 78.38 108 GLY A CA 1
ATOM 846 C C . GLY A 1 108 ? 3.360 9.150 11.964 1.00 78.38 108 GLY A C 1
ATOM 847 O O . GLY A 1 108 ? 3.665 9.554 10.856 1.00 78.38 108 GLY A O 1
ATOM 848 N N . GLY A 1 109 ? 3.520 7.865 12.303 1.00 84.50 109 GLY A N 1
ATOM 849 C CA . GLY A 1 109 ? 4.096 6.857 11.406 1.00 84.50 109 GLY A CA 1
ATOM 850 C C . GLY A 1 109 ? 4.146 5.441 11.981 1.00 84.50 109 GLY A C 1
ATOM 851 O O . GLY A 1 109 ? 3.584 5.183 13.048 1.00 84.50 109 GLY A O 1
ATOM 852 N N . CYS A 1 110 ? 4.809 4.523 11.274 1.00 87.50 110 CYS A N 1
ATOM 853 C CA . CYS A 1 110 ? 5.039 3.153 11.743 1.00 87.50 110 CYS A CA 1
ATOM 854 C C . CYS A 1 110 ? 6.427 3.018 12.393 1.00 87.50 110 CYS A C 1
ATOM 856 O O . CYS A 1 110 ? 7.263 3.912 12.280 1.00 87.50 110 CYS A O 1
ATOM 858 N N . GLY A 1 111 ? 6.700 1.886 13.053 1.00 82.44 111 GLY A N 1
ATOM 859 C CA . GLY A 1 111 ? 8.002 1.654 13.701 1.00 82.44 111 GLY A CA 1
ATOM 860 C C . GLY A 1 111 ? 9.205 1.777 12.750 1.00 82.44 111 GLY A C 1
ATOM 861 O O . GLY A 1 111 ? 10.269 2.232 13.156 1.00 82.44 111 GLY A O 1
ATOM 862 N N . THR A 1 112 ? 9.015 1.428 11.475 1.00 84.06 112 THR A N 1
ATOM 863 C CA . THR A 1 112 ? 10.037 1.500 10.415 1.00 84.06 112 THR A CA 1
ATOM 864 C C . THR A 1 112 ? 10.083 2.854 9.696 1.00 84.06 112 THR A C 1
ATOM 866 O O . THR A 1 112 ? 11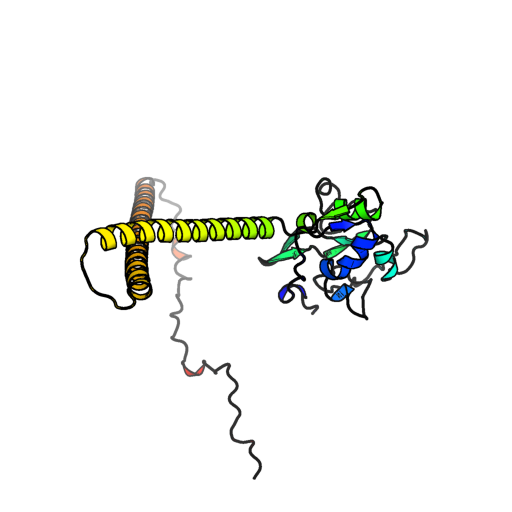.153 3.286 9.286 1.00 84.06 112 THR A O 1
ATOM 869 N N . HIS A 1 113 ? 8.948 3.547 9.563 1.00 85.25 113 HIS A N 1
ATOM 870 C CA . HIS A 1 113 ? 8.819 4.797 8.807 1.00 85.25 113 HIS A CA 1
ATOM 871 C C . HIS A 1 113 ? 8.307 5.904 9.734 1.00 85.25 113 HIS A C 1
ATOM 873 O O . HIS A 1 113 ? 7.134 5.918 10.115 1.00 85.25 113 HIS A O 1
ATOM 879 N N . ARG A 1 114 ? 9.202 6.821 10.126 1.00 76.88 114 ARG A N 1
ATOM 880 C CA . ARG A 1 114 ? 8.923 7.890 11.103 1.00 76.88 114 ARG A CA 1
ATOM 881 C C . ARG A 1 114 ? 8.104 9.041 10.506 1.00 76.88 114 ARG A C 1
ATOM 883 O O . ARG A 1 114 ? 8.130 9.287 9.306 1.00 76.88 114 ARG A O 1
ATOM 890 N N . SER A 1 115 ? 7.443 9.802 11.382 1.00 66.56 115 SER A N 1
ATOM 891 C CA . SER A 1 115 ? 6.484 10.856 11.017 1.00 66.56 115 SER A CA 1
ATOM 892 C C . SER A 1 115 ? 7.032 12.016 10.200 1.00 66.56 115 SER A C 1
ATOM 894 O O . SER A 1 115 ? 6.330 12.531 9.338 1.00 66.56 115 SER A O 1
ATOM 896 N N . LYS A 1 116 ? 8.294 12.399 10.422 1.00 60.56 116 LYS A N 1
ATOM 897 C CA . LYS A 1 116 ? 8.950 13.485 9.678 1.00 60.56 116 LYS A CA 1
ATOM 898 C C . LYS A 1 116 ? 9.114 13.187 8.180 1.00 60.56 116 LYS A C 1
ATOM 900 O O . LYS A 1 116 ? 9.493 14.074 7.435 1.00 60.56 116 LYS A O 1
ATOM 905 N N . LEU A 1 117 ? 8.837 11.955 7.753 1.00 61.88 117 LEU A N 1
ATOM 906 C CA . LEU A 1 117 ? 8.930 11.502 6.365 1.00 61.88 117 LEU A CA 1
ATOM 907 C C . LEU A 1 117 ? 7.545 11.300 5.723 1.00 61.88 117 LEU A C 1
ATOM 909 O O . LEU A 1 117 ? 7.455 10.680 4.669 1.00 61.88 117 LEU A O 1
ATOM 913 N N . MET A 1 118 ? 6.457 11.759 6.365 1.00 66.00 118 MET A N 1
ATOM 914 C CA . MET A 1 118 ? 5.091 11.411 5.950 1.00 66.00 118 MET A CA 1
ATOM 915 C C . MET A 1 118 ? 4.335 12.443 5.109 1.00 66.00 118 MET A C 1
ATOM 917 O O . MET A 1 118 ? 3.222 12.139 4.685 1.00 66.00 118 MET A O 1
ATOM 921 N N . GLU A 1 119 ? 4.924 13.598 4.801 1.00 70.56 119 GLU A N 1
ATOM 922 C CA . GLU A 1 119 ? 4.267 14.689 4.054 1.00 70.56 119 GLU A CA 1
ATOM 923 C C . GLU A 1 119 ? 3.801 14.278 2.642 1.00 70.56 119 GLU A C 1
ATOM 925 O O . GLU A 1 119 ? 2.770 14.742 2.164 1.00 70.56 119 GLU A O 1
ATOM 930 N N . HIS A 1 120 ? 4.482 13.307 2.025 1.00 79.50 120 HIS A N 1
ATOM 931 C CA . HIS A 1 120 ? 4.111 12.713 0.731 1.00 79.50 120 HIS A CA 1
ATOM 932 C C . HIS A 1 120 ? 3.988 11.185 0.796 1.00 79.50 120 HIS A C 1
ATOM 934 O O . HIS A 1 120 ? 4.289 10.480 -0.162 1.00 79.50 120 HIS A O 1
ATOM 940 N N . SER A 1 121 ? 3.596 10.659 1.956 1.00 88.38 121 SER A N 1
ATOM 941 C CA . SER A 1 121 ? 3.545 9.212 2.186 1.00 88.38 121 SER A CA 1
ATOM 942 C C . SER A 1 121 ? 2.220 8.580 1.768 1.00 88.38 121 SER A C 1
ATOM 944 O O . SER A 1 121 ? 1.148 9.172 1.923 1.00 88.38 121 SER A O 1
ATOM 946 N N . ASN A 1 122 ? 2.275 7.316 1.353 1.00 90.62 122 ASN A N 1
ATOM 947 C CA . ASN A 1 122 ? 1.083 6.501 1.106 1.00 90.62 122 ASN A CA 1
ATOM 948 C C . ASN A 1 122 ? 0.238 6.353 2.379 1.00 90.62 122 ASN A C 1
ATOM 950 O O . ASN A 1 122 ? -0.991 6.295 2.331 1.00 90.62 122 ASN A O 1
ATOM 954 N N . ASN A 1 123 ? 0.886 6.327 3.545 1.00 90.88 123 ASN A N 1
ATOM 955 C CA . ASN A 1 123 ? 0.188 6.317 4.826 1.00 90.88 123 ASN A CA 1
ATOM 956 C C . ASN A 1 123 ? -0.629 7.590 5.070 1.00 90.88 123 ASN A C 1
ATOM 958 O O . ASN A 1 123 ? -1.689 7.501 5.685 1.00 90.88 123 ASN A O 1
ATOM 962 N N . LEU A 1 124 ? -0.163 8.760 4.624 1.00 90.75 124 LEU A N 1
ATOM 963 C CA . LEU A 1 124 ? -0.917 10.006 4.765 1.00 90.75 124 LEU A CA 1
ATOM 964 C C . LEU A 1 124 ? -2.180 9.989 3.901 1.00 90.75 124 LEU A C 1
ATOM 966 O O . LEU A 1 124 ? -3.240 10.373 4.389 1.00 90.75 124 LEU A O 1
ATOM 970 N N . LEU A 1 125 ? -2.092 9.470 2.672 1.00 92.38 125 LEU A N 1
ATOM 971 C CA . LEU A 1 125 ? -3.261 9.275 1.807 1.00 92.38 125 LEU A CA 1
ATOM 972 C C . LEU A 1 125 ? -4.320 8.408 2.496 1.00 92.38 125 LEU A C 1
ATOM 974 O O . LEU A 1 125 ? -5.478 8.806 2.599 1.00 92.38 125 LEU A O 1
ATOM 978 N N . LEU A 1 126 ? -3.906 7.266 3.054 1.00 92.25 126 LEU A N 1
ATOM 979 C CA . LEU A 1 126 ? -4.801 6.372 3.793 1.00 92.25 126 LEU A CA 1
ATOM 980 C C . LEU A 1 126 ? -5.413 7.045 5.020 1.00 92.25 126 LEU A C 1
ATOM 982 O O . LEU A 1 126 ? -6.611 6.925 5.246 1.00 92.25 126 LEU A O 1
ATOM 986 N N . LYS A 1 127 ? -4.613 7.771 5.806 1.00 92.00 127 LYS A N 1
ATOM 987 C CA . LYS A 1 127 ? -5.102 8.494 6.989 1.00 92.00 127 LYS A CA 1
ATOM 988 C C . LYS A 1 127 ? -6.122 9.559 6.620 1.00 92.00 127 LYS A C 1
ATOM 990 O O . LYS A 1 127 ? -7.146 9.662 7.285 1.00 92.00 127 LYS A O 1
ATOM 995 N N . ASN A 1 128 ? -5.854 10.334 5.574 1.00 93.19 128 ASN A N 1
ATOM 996 C CA . ASN A 1 128 ? -6.761 11.380 5.128 1.00 93.19 128 ASN A CA 1
ATOM 997 C C . ASN A 1 128 ? -8.063 10.795 4.573 1.00 93.19 128 ASN A C 1
ATOM 999 O O . ASN A 1 128 ? -9.123 11.339 4.857 1.00 93.19 128 ASN A O 1
ATOM 1003 N N . LEU A 1 129 ? -7.998 9.664 3.867 1.00 94.44 129 LEU A N 1
ATOM 1004 C CA . LEU A 1 129 ? -9.182 8.944 3.398 1.00 94.44 129 LEU A CA 1
ATOM 1005 C C . LEU A 1 129 ? -10.008 8.373 4.568 1.00 94.44 129 LEU A C 1
ATOM 1007 O O . LEU A 1 129 ? -11.227 8.505 4.584 1.00 94.44 129 LEU A O 1
ATOM 1011 N N . ILE A 1 130 ? -9.356 7.792 5.586 1.00 93.62 130 ILE A N 1
ATOM 1012 C CA . ILE A 1 130 ? -10.017 7.289 6.809 1.00 93.62 130 ILE A CA 1
ATOM 1013 C C . ILE A 1 130 ? -10.666 8.432 7.600 1.00 93.62 130 ILE A C 1
ATOM 1015 O O . ILE A 1 130 ? -11.774 8.286 8.102 1.00 93.62 130 ILE A O 1
ATOM 1019 N N . ALA A 1 131 ? -9.983 9.572 7.708 1.00 91.81 131 ALA A N 1
ATOM 1020 C CA . ALA A 1 131 ? -10.468 10.744 8.429 1.00 91.81 131 ALA A CA 1
ATOM 1021 C C . ALA A 1 131 ? -11.522 11.558 7.653 1.00 91.81 131 ALA A C 1
ATOM 1023 O O . ALA A 1 131 ? -11.950 12.594 8.155 1.00 91.81 131 ALA A O 1
ATOM 1024 N N . GLY A 1 132 ? -11.889 11.152 6.430 1.00 94.44 132 GLY A N 1
ATOM 1025 C CA . GLY A 1 132 ? -12.822 11.897 5.575 1.00 94.44 132 GLY A CA 1
ATOM 1026 C C . GLY A 1 132 ? -12.285 13.248 5.086 1.00 94.44 132 GLY A C 1
ATOM 1027 O O . GLY A 1 132 ? -13.059 14.126 4.732 1.00 94.44 132 GLY A O 1
ATOM 1028 N N . LYS A 1 133 ? -10.961 13.444 5.096 1.00 94.88 133 LYS A N 1
ATOM 1029 C CA . LYS A 1 133 ? -10.288 14.637 4.547 1.00 94.88 133 LYS A CA 1
ATOM 1030 C C . LYS A 1 133 ? -10.017 14.523 3.047 1.00 94.88 133 LYS A C 1
ATOM 1032 O O . LYS A 1 133 ? -9.718 15.523 2.404 1.00 94.88 133 LYS A O 1
ATOM 1037 N N . LEU A 1 134 ? -10.041 13.301 2.522 1.00 95.38 134 LEU A N 1
ATOM 1038 C CA . LEU A 1 134 ? -10.023 13.000 1.096 1.00 95.38 134 LEU A CA 1
ATOM 1039 C C . LEU A 1 134 ? -11.266 12.178 0.775 1.00 95.38 134 LEU A C 1
ATOM 1041 O O . LEU A 1 134 ? -11.557 11.220 1.490 1.00 95.38 134 LEU A O 1
ATOM 1045 N N . ASP A 1 135 ? -11.940 12.518 -0.318 1.00 97.06 135 ASP A N 1
ATOM 1046 C CA . ASP A 1 135 ? -13.121 11.782 -0.780 1.00 97.06 135 ASP A CA 1
ATOM 1047 C C . ASP A 1 135 ? -12.742 10.517 -1.547 1.00 97.06 135 ASP A C 1
ATOM 1049 O O . ASP A 1 135 ? -13.478 9.534 -1.549 1.00 97.06 135 ASP A O 1
ATOM 1053 N N . SER A 1 136 ? -11.592 10.526 -2.223 1.00 97.12 136 SER A N 1
ATOM 1054 C CA . SER A 1 136 ? -11.117 9.380 -2.990 1.00 97.12 136 SER A CA 1
ATOM 1055 C C . SER A 1 136 ? -9.611 9.406 -3.228 1.00 97.12 136 SER A C 1
ATOM 1057 O O . SER A 1 136 ? -8.957 10.444 -3.100 1.00 97.12 136 SER A O 1
ATOM 1059 N N . ILE A 1 137 ? -9.071 8.238 -3.573 1.00 96.44 137 ILE A N 1
ATOM 1060 C CA . ILE A 1 137 ? -7.713 8.043 -4.094 1.00 96.44 137 ILE A CA 1
ATOM 1061 C C . ILE A 1 137 ? -7.754 7.022 -5.233 1.00 96.44 137 ILE A C 1
ATOM 1063 O O . ILE A 1 137 ? -8.650 6.182 -5.277 1.00 96.44 137 ILE A O 1
ATOM 1067 N N . THR A 1 138 ? -6.777 7.042 -6.132 1.00 95.44 138 THR A N 1
ATOM 1068 C CA . THR A 1 138 ? -6.620 6.010 -7.167 1.00 95.44 138 THR A CA 1
ATOM 1069 C C . THR A 1 138 ? -5.653 4.922 -6.719 1.00 95.44 138 THR A C 1
ATOM 1071 O O . THR A 1 138 ? -4.728 5.161 -5.933 1.00 95.44 138 THR A O 1
ATOM 1074 N N . TRP A 1 139 ? -5.820 3.708 -7.246 1.00 93.38 139 TRP A N 1
ATOM 1075 C CA . TRP A 1 139 ? -4.903 2.608 -6.950 1.00 93.38 139 TRP A CA 1
ATOM 1076 C C . TRP A 1 139 ? -3.457 2.920 -7.358 1.00 93.38 139 TRP A C 1
ATOM 1078 O O . TRP A 1 139 ? -2.505 2.520 -6.680 1.00 93.38 139 TRP A O 1
ATOM 1088 N N . ARG A 1 140 ? -3.271 3.702 -8.424 1.00 92.44 140 ARG A N 1
ATOM 1089 C CA . ARG A 1 140 ? -1.979 4.238 -8.863 1.00 92.44 140 ARG A CA 1
ATOM 1090 C C . ARG A 1 140 ? -1.241 4.974 -7.746 1.00 92.44 140 ARG A C 1
ATOM 1092 O O . ARG A 1 140 ? -0.042 4.760 -7.596 1.00 92.44 140 ARG A O 1
ATOM 1099 N N . GLN A 1 141 ? -1.938 5.765 -6.926 1.00 92.69 141 GLN A N 1
ATOM 1100 C CA . GLN A 1 141 ? -1.323 6.491 -5.806 1.00 92.69 141 GLN A CA 1
ATOM 1101 C C . GLN A 1 141 ? -0.807 5.557 -4.705 1.00 92.69 141 GLN A C 1
ATOM 1103 O O . GLN A 1 141 ? 0.121 5.908 -3.987 1.00 92.69 141 GLN A O 1
ATOM 1108 N N . LEU A 1 142 ? -1.383 4.360 -4.572 1.00 91.31 142 LEU A N 1
ATOM 1109 C CA . LEU A 1 142 ? -0.907 3.348 -3.629 1.00 91.31 142 LEU A CA 1
ATOM 1110 C C . LEU A 1 142 ? 0.119 2.400 -4.260 1.00 91.31 142 LEU A C 1
ATOM 1112 O O . LEU A 1 142 ? 0.810 1.683 -3.529 1.00 91.31 142 LEU A O 1
ATOM 1116 N N . SER A 1 143 ? 0.203 2.340 -5.586 1.00 89.19 143 SER A N 1
ATOM 1117 C CA . SER A 1 143 ? 1.040 1.397 -6.332 1.00 89.19 143 SER A CA 1
ATOM 1118 C C . SER A 1 143 ? 2.534 1.682 -6.170 1.00 89.19 143 SER A C 1
ATOM 1120 O O . SER A 1 143 ? 2.938 2.716 -5.645 1.00 89.19 143 SER A O 1
ATOM 1122 N N . ASP A 1 144 ? 3.376 0.721 -6.553 1.00 87.62 144 ASP A N 1
ATOM 1123 C CA . ASP A 1 144 ? 4.828 0.907 -6.513 1.00 87.62 144 ASP A CA 1
ATOM 1124 C C . ASP A 1 144 ? 5.256 1.879 -7.623 1.00 87.62 144 ASP A C 1
ATOM 1126 O O . ASP A 1 144 ? 5.155 1.513 -8.799 1.00 87.62 144 ASP A O 1
ATOM 1130 N N . PRO A 1 145 ? 5.765 3.082 -7.292 1.00 85.62 145 PRO A N 1
ATOM 1131 C CA . PRO A 1 145 ? 6.117 4.077 -8.298 1.00 85.62 145 PRO A CA 1
ATOM 1132 C C . PRO A 1 145 ? 7.207 3.583 -9.257 1.00 85.62 145 PRO A C 1
ATOM 1134 O O . PRO A 1 145 ? 7.180 3.918 -10.438 1.00 85.62 145 PRO A O 1
ATOM 1137 N N . VAL A 1 146 ? 8.139 2.742 -8.788 1.00 85.88 146 VAL A N 1
ATOM 1138 C CA . VAL A 1 146 ? 9.224 2.223 -9.637 1.00 85.88 146 VAL A CA 1
ATOM 1139 C C . VAL A 1 146 ? 8.679 1.217 -10.641 1.00 85.88 146 VAL A C 1
ATOM 1141 O O . VAL A 1 146 ? 8.990 1.294 -11.829 1.00 85.88 146 VAL A O 1
ATOM 1144 N N . LYS A 1 147 ? 7.822 0.299 -10.186 1.00 83.56 147 LYS A N 1
ATOM 1145 C CA . LYS A 1 147 ? 7.184 -0.681 -11.068 1.00 83.56 147 LYS A CA 1
ATOM 1146 C C . LYS A 1 147 ? 6.225 -0.015 -12.058 1.00 83.56 147 LYS A C 1
ATOM 1148 O O . LYS A 1 147 ? 6.176 -0.426 -13.212 1.00 83.56 147 LYS A O 1
ATOM 1153 N N . MET A 1 148 ? 5.500 1.022 -11.634 1.00 84.81 148 MET A N 1
ATOM 1154 C CA . MET A 1 148 ? 4.630 1.802 -12.519 1.00 84.81 148 MET A CA 1
ATOM 1155 C C . MET A 1 148 ? 5.428 2.489 -13.628 1.00 84.81 148 MET A C 1
ATOM 1157 O O . MET A 1 148 ? 5.107 2.295 -14.797 1.00 84.81 148 MET A O 1
ATOM 1161 N N . ALA A 1 149 ? 6.521 3.175 -13.285 1.00 85.88 149 ALA A N 1
ATOM 1162 C CA . ALA A 1 149 ? 7.392 3.808 -14.273 1.00 85.88 149 ALA A CA 1
ATOM 1163 C C . ALA A 1 149 ? 7.988 2.791 -15.265 1.00 85.88 149 ALA A C 1
ATOM 1165 O O . ALA A 1 149 ? 8.050 3.049 -16.466 1.00 85.88 149 ALA A O 1
ATOM 1166 N N . GLN A 1 150 ? 8.385 1.603 -14.791 1.00 84.25 150 GLN A N 1
ATOM 1167 C CA . GLN A 1 150 ? 8.864 0.521 -15.661 1.00 84.25 150 GLN A CA 1
ATOM 1168 C C . GLN A 1 150 ? 7.771 -0.000 -16.599 1.00 84.25 150 GLN A C 1
ATOM 1170 O O . GLN A 1 150 ? 8.023 -0.199 -17.786 1.00 84.25 150 GLN A O 1
ATOM 1175 N N . ASN A 1 151 ? 6.557 -0.215 -16.090 1.00 82.62 151 ASN A N 1
ATOM 1176 C CA . ASN A 1 151 ? 5.430 -0.674 -16.898 1.00 82.62 151 ASN A CA 1
ATOM 1177 C C . ASN A 1 151 ? 5.060 0.348 -17.978 1.00 82.62 151 ASN A C 1
ATOM 1179 O O . ASN A 1 151 ? 4.823 -0.034 -19.120 1.00 82.62 151 ASN A O 1
ATOM 1183 N N . GLU A 1 152 ? 5.055 1.635 -17.635 1.00 84.06 152 GLU A N 1
ATOM 1184 C CA . GLU A 1 152 ? 4.792 2.728 -18.573 1.00 84.06 152 GLU A CA 1
ATOM 1185 C C . GLU A 1 152 ? 5.883 2.830 -19.639 1.00 84.06 152 GLU A C 1
ATOM 1187 O O . GLU A 1 152 ? 5.569 2.929 -20.825 1.00 84.06 152 GLU A O 1
ATOM 1192 N N . ALA A 1 153 ? 7.154 2.706 -19.250 1.00 80.94 153 ALA A N 1
ATOM 1193 C CA . ALA A 1 153 ? 8.269 2.672 -20.192 1.00 80.94 153 ALA A CA 1
ATOM 1194 C C . ALA A 1 153 ? 8.163 1.479 -21.158 1.00 80.94 153 ALA A C 1
ATOM 1196 O O . ALA A 1 153 ? 8.319 1.642 -22.368 1.00 80.94 153 ALA A O 1
ATOM 1197 N N . ASN A 1 154 ? 7.837 0.290 -20.646 1.00 78.44 154 ASN A N 1
ATOM 1198 C CA . ASN A 1 154 ? 7.657 -0.911 -21.464 1.00 78.44 154 ASN A CA 1
ATOM 1199 C C . ASN A 1 154 ? 6.446 -0.786 -22.401 1.00 78.44 154 ASN A C 1
ATOM 1201 O O . ASN A 1 154 ? 6.519 -1.180 -23.565 1.00 78.44 154 ASN A O 1
ATOM 1205 N N . ALA A 1 155 ? 5.339 -0.215 -21.922 1.00 78.31 155 ALA A N 1
ATOM 1206 C CA . ALA A 1 155 ? 4.151 0.028 -22.733 1.00 78.31 155 ALA A CA 1
ATOM 1207 C C . ALA A 1 155 ? 4.430 1.050 -23.845 1.00 78.31 155 ALA A C 1
ATOM 1209 O O . ALA A 1 155 ? 4.021 0.836 -24.986 1.00 78.31 155 ALA A O 1
ATOM 1210 N N . ALA A 1 156 ? 5.168 2.121 -23.542 1.00 75.19 156 ALA A N 1
ATOM 1211 C CA . ALA A 1 156 ? 5.602 3.102 -24.530 1.00 75.19 156 ALA A CA 1
ATOM 1212 C C . ALA A 1 156 ? 6.500 2.459 -25.598 1.00 75.19 156 ALA A C 1
ATOM 1214 O O . ALA A 1 156 ? 6.260 2.644 -26.788 1.00 75.19 156 ALA A O 1
ATOM 1215 N N . GLN A 1 157 ? 7.468 1.628 -25.197 1.00 70.56 157 GLN A N 1
ATOM 1216 C CA . GLN A 1 157 ? 8.310 0.881 -26.137 1.00 70.56 157 GLN A CA 1
ATOM 1217 C C . GLN A 1 157 ? 7.494 -0.074 -27.017 1.00 70.56 157 GLN A C 1
ATOM 1219 O O . GLN A 1 157 ? 7.705 -0.126 -28.227 1.00 70.56 157 GLN A O 1
ATOM 1224 N N . GLY A 1 158 ? 6.525 -0.789 -26.438 1.00 66.50 158 GLY A N 1
ATOM 1225 C CA . GLY A 1 158 ? 5.621 -1.664 -27.186 1.00 66.50 158 GLY A CA 1
ATOM 1226 C C . GLY A 1 158 ? 4.774 -0.909 -28.216 1.00 66.50 158 GLY A C 1
ATOM 1227 O O . GLY A 1 158 ? 4.632 -1.375 -29.346 1.00 66.50 158 GLY A O 1
ATOM 1228 N N . ARG A 1 159 ? 4.265 0.281 -27.864 1.00 67.81 159 ARG A N 1
ATOM 1229 C CA . ARG A 1 159 ? 3.539 1.158 -28.800 1.00 67.81 159 ARG A CA 1
ATOM 1230 C C . ARG A 1 159 ? 4.438 1.627 -29.939 1.00 67.81 159 ARG A C 1
ATOM 1232 O O . ARG A 1 159 ? 4.078 1.428 -31.090 1.00 67.81 159 ARG A O 1
ATOM 1239 N N . VAL A 1 160 ? 5.645 2.106 -29.632 1.00 68.69 160 VAL A N 1
ATOM 1240 C CA . VAL A 1 160 ? 6.630 2.512 -30.651 1.00 68.69 160 VAL A CA 1
ATOM 1241 C C . VAL A 1 160 ? 6.952 1.359 -31.606 1.00 68.69 160 VAL A C 1
ATOM 1243 O O . VAL A 1 160 ? 7.011 1.560 -32.817 1.00 68.69 160 VAL A O 1
ATOM 1246 N N . MET A 1 161 ? 7.120 0.132 -31.101 1.00 63.88 161 MET A N 1
ATOM 1247 C CA . MET A 1 161 ? 7.360 -1.038 -31.954 1.00 63.88 161 MET A CA 1
ATOM 1248 C C . MET A 1 161 ? 6.166 -1.377 -32.855 1.00 63.88 161 MET A C 1
ATOM 1250 O O . MET A 1 161 ? 6.374 -1.752 -34.012 1.00 63.88 161 MET A O 1
ATOM 1254 N N . ASN A 1 162 ? 4.938 -1.246 -32.353 1.00 63.69 162 ASN A N 1
ATOM 1255 C CA . ASN A 1 162 ? 3.726 -1.478 -33.138 1.00 63.69 162 ASN A CA 1
ATOM 1256 C C . ASN A 1 162 ? 3.513 -0.396 -34.201 1.00 63.69 162 ASN A C 1
ATOM 1258 O O . ASN A 1 162 ? 3.253 -0.743 -35.351 1.00 63.69 162 ASN A O 1
ATOM 1262 N N . ASP A 1 163 ? 3.710 0.875 -33.857 1.00 68.38 163 ASP A N 1
ATOM 1263 C CA . ASP A 1 163 ? 3.628 1.989 -34.805 1.00 68.38 163 ASP A CA 1
ATOM 1264 C C . ASP A 1 163 ? 4.693 1.843 -35.894 1.00 68.38 163 ASP A C 1
ATOM 1266 O O . ASP A 1 163 ? 4.391 1.927 -37.079 1.00 68.38 163 ASP A O 1
ATOM 1270 N N . THR A 1 164 ? 5.925 1.477 -35.523 1.00 66.56 164 THR A N 1
ATOM 1271 C CA . THR A 1 164 ? 6.992 1.181 -36.494 1.00 66.56 164 THR A CA 1
ATOM 1272 C C . THR A 1 164 ? 6.598 0.030 -37.424 1.00 66.56 164 THR A C 1
ATOM 1274 O O . THR A 1 164 ? 6.848 0.089 -38.625 1.00 66.56 164 THR A O 1
ATOM 1277 N N . LYS A 1 165 ? 5.967 -1.027 -36.896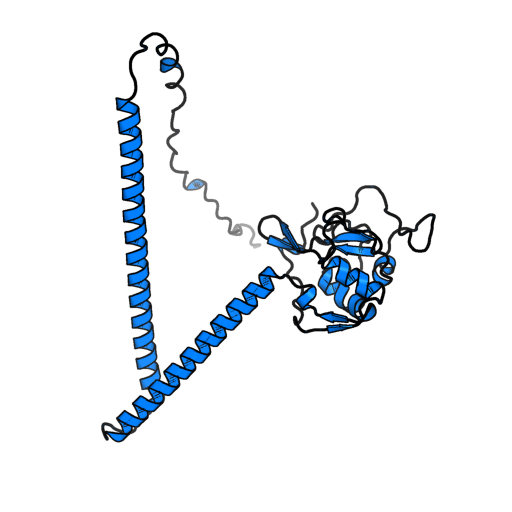 1.00 67.75 165 LYS A N 1
ATOM 1278 C CA . LYS A 1 165 ? 5.493 -2.159 -37.704 1.00 67.75 165 LYS A CA 1
ATOM 1279 C C . LYS A 1 165 ? 4.391 -1.733 -38.678 1.00 67.75 165 LYS A C 1
ATOM 1281 O O . LYS A 1 165 ? 4.410 -2.183 -39.819 1.00 67.75 165 LYS A O 1
ATOM 1286 N N . LEU A 1 166 ? 3.463 -0.879 -38.248 1.00 70.88 166 LEU A N 1
ATOM 1287 C CA . LEU A 1 166 ? 2.405 -0.331 -39.099 1.00 70.88 166 LEU A CA 1
ATOM 1288 C C . LEU A 1 166 ? 2.977 0.567 -40.201 1.00 70.88 166 LEU A C 1
ATOM 1290 O O . LEU A 1 166 ? 2.603 0.406 -41.357 1.00 70.88 166 LEU A O 1
ATOM 1294 N N . THR A 1 167 ? 3.946 1.425 -39.878 1.00 73.19 167 THR A N 1
ATOM 1295 C CA . THR A 1 167 ? 4.640 2.265 -40.864 1.00 73.19 167 THR A CA 1
ATOM 1296 C C . THR A 1 167 ? 5.398 1.429 -41.893 1.00 73.19 167 THR A C 1
ATOM 1298 O O . THR A 1 167 ? 5.311 1.701 -43.086 1.00 73.19 167 THR A O 1
ATOM 1301 N N . ILE A 1 168 ? 6.097 0.371 -41.462 1.00 69.25 168 ILE A N 1
ATOM 1302 C CA . ILE A 1 168 ? 6.769 -0.561 -42.381 1.00 69.25 168 ILE A CA 1
ATOM 1303 C C . ILE A 1 168 ? 5.735 -1.237 -43.291 1.00 69.25 168 ILE A C 1
ATOM 1305 O O . ILE A 1 168 ? 5.939 -1.306 -44.497 1.00 69.25 168 ILE A O 1
ATOM 1309 N N . LEU A 1 169 ? 4.612 -1.712 -42.745 1.00 69.31 169 LEU A N 1
ATOM 1310 C CA . LEU A 1 169 ? 3.560 -2.332 -43.555 1.00 69.31 169 LEU A CA 1
ATOM 1311 C C . LEU A 1 169 ? 2.981 -1.362 -44.596 1.00 69.31 169 LEU A C 1
ATOM 1313 O O . LEU A 1 169 ? 2.805 -1.776 -45.736 1.00 69.31 169 LEU A O 1
ATOM 1317 N N . ALA A 1 170 ? 2.766 -0.094 -44.236 1.00 72.38 170 ALA A N 1
ATOM 1318 C CA . ALA A 1 170 ? 2.289 0.941 -45.155 1.00 72.38 170 ALA A CA 1
ATOM 1319 C C . ALA A 1 170 ? 3.294 1.237 -46.289 1.00 72.38 170 ALA A C 1
ATOM 1321 O O . ALA A 1 170 ? 2.931 1.252 -47.462 1.00 72.38 170 ALA A O 1
ATOM 1322 N N . GLN A 1 171 ? 4.584 1.370 -45.963 1.00 71.69 171 GLN A N 1
ATOM 1323 C CA . GLN A 1 171 ? 5.639 1.577 -46.967 1.00 71.69 171 GLN A CA 1
ATOM 1324 C C . GLN A 1 171 ? 5.792 0.381 -47.917 1.00 71.69 171 GLN A C 1
ATOM 1326 O O . GLN A 1 171 ? 6.118 0.536 -49.093 1.00 71.69 171 GLN A O 1
ATOM 1331 N N . HIS A 1 172 ? 5.583 -0.836 -47.409 1.00 68.69 172 HIS A N 1
ATOM 1332 C CA . HIS A 1 172 ? 5.624 -2.039 -48.233 1.00 68.69 172 HIS A CA 1
ATOM 1333 C C . HIS A 1 172 ? 4.362 -2.207 -49.088 1.00 68.69 172 HIS A C 1
ATOM 1335 O O . HIS A 1 172 ? 4.487 -2.721 -50.196 1.00 68.69 172 HIS A O 1
ATOM 1341 N N . SER A 1 173 ? 3.181 -1.767 -48.637 1.00 69.31 173 SER A N 1
ATOM 1342 C CA . SER A 1 173 ? 1.983 -1.765 -49.489 1.00 69.31 173 SER A CA 1
ATOM 1343 C C . SER A 1 173 ? 2.104 -0.783 -50.652 1.00 69.31 173 SER A C 1
ATOM 1345 O O . SER A 1 173 ? 1.775 -1.164 -51.768 1.00 69.31 173 SER A O 1
ATOM 1347 N N . GLU A 1 174 ? 2.668 0.409 -50.430 1.00 69.88 174 GLU A N 1
ATOM 1348 C CA . GLU A 1 174 ? 2.925 1.384 -51.504 1.00 69.88 174 GLU A CA 1
ATOM 1349 C C . GLU A 1 174 ? 3.884 0.816 -52.563 1.00 69.88 174 GLU A C 1
ATOM 1351 O O . GLU A 1 174 ? 3.603 0.866 -53.757 1.00 69.88 174 GLU A O 1
ATOM 1356 N N . LYS A 1 175 ? 4.972 0.158 -52.139 1.00 67.19 175 LYS A N 1
ATOM 1357 C CA . LYS A 1 175 ? 5.896 -0.523 -53.065 1.00 67.19 175 LYS A CA 1
ATOM 1358 C C . LYS A 1 175 ? 5.271 -1.693 -53.824 1.00 67.19 175 LYS A C 1
ATOM 1360 O O . LYS A 1 175 ? 5.704 -1.990 -54.934 1.00 67.19 175 LYS A O 1
ATOM 1365 N N . ILE A 1 176 ? 4.316 -2.403 -53.223 1.00 61.78 176 ILE A N 1
ATOM 1366 C CA . ILE A 1 176 ? 3.600 -3.495 -53.899 1.00 61.78 176 ILE A CA 1
ATOM 1367 C C . ILE A 1 176 ? 2.674 -2.919 -54.976 1.00 61.78 176 ILE A C 1
ATOM 1369 O O . ILE A 1 176 ? 2.649 -3.453 -56.080 1.00 61.78 176 ILE A O 1
ATOM 1373 N N . GLU A 1 177 ? 1.979 -1.816 -54.693 1.00 62.22 177 GLU A N 1
ATOM 1374 C CA . GLU A 1 177 ? 1.147 -1.118 -55.684 1.00 62.22 177 GLU A CA 1
ATOM 1375 C C . GLU A 1 177 ? 1.985 -0.534 -56.835 1.00 62.22 177 GLU A C 1
ATOM 1377 O O . GLU A 1 177 ? 1.591 -0.642 -57.996 1.00 62.22 177 GLU A O 1
ATOM 1382 N N . GLU A 1 178 ? 3.179 -0.001 -56.550 1.00 63.66 178 GLU A N 1
ATOM 1383 C CA . GLU A 1 178 ? 4.128 0.430 -57.588 1.00 63.66 178 GLU A CA 1
ATOM 1384 C C . GLU A 1 178 ? 4.608 -0.733 -58.471 1.00 63.66 178 GLU A C 1
ATOM 1386 O O . GLU A 1 178 ? 4.738 -0.568 -59.681 1.00 63.66 178 GLU A O 1
ATOM 1391 N N . LEU A 1 179 ? 4.858 -1.916 -57.900 1.00 57.81 179 LEU A N 1
ATOM 1392 C CA . LEU A 1 179 ? 5.302 -3.094 -58.656 1.00 57.81 179 LEU A CA 1
ATOM 1393 C C . LEU A 1 179 ? 4.178 -3.712 -59.504 1.00 57.81 179 LEU A C 1
ATOM 1395 O O . LEU A 1 179 ? 4.441 -4.121 -60.637 1.00 57.81 179 LEU A O 1
ATOM 1399 N N . ASP A 1 180 ? 2.936 -3.720 -59.007 1.00 55.12 180 ASP A N 1
ATOM 1400 C CA . ASP A 1 180 ? 1.755 -4.145 -59.776 1.00 55.12 180 ASP A CA 1
ATOM 1401 C C . ASP A 1 180 ? 1.501 -3.212 -60.979 1.00 55.12 180 ASP A C 1
ATOM 1403 O O . ASP A 1 180 ? 1.108 -3.672 -62.054 1.00 55.12 180 ASP A O 1
ATOM 1407 N N . ALA A 1 181 ? 1.804 -1.913 -60.856 1.00 59.62 181 ALA A N 1
ATOM 1408 C CA . ALA A 1 181 ? 1.676 -0.944 -61.949 1.00 59.62 181 ALA A CA 1
ATOM 1409 C C . ALA A 1 181 ? 2.685 -1.156 -63.101 1.00 59.62 181 ALA A C 1
ATOM 1411 O O . ALA A 1 181 ? 2.439 -0.709 -64.221 1.00 59.62 181 ALA A O 1
ATOM 1412 N N . VAL A 1 182 ? 3.801 -1.860 -62.862 1.00 59.81 182 VAL A N 1
ATOM 1413 C CA . VAL A 1 182 ? 4.855 -2.130 -63.867 1.00 59.81 182 VAL A CA 1
ATOM 1414 C C . VAL A 1 182 ? 4.583 -3.421 -64.666 1.00 59.81 182 VAL A C 1
ATOM 1416 O O . VAL A 1 182 ? 5.326 -3.764 -65.586 1.00 59.81 182 VAL A O 1
ATOM 1419 N N . GLY A 1 183 ? 3.474 -4.119 -64.395 1.00 50.16 183 GLY A N 1
ATOM 1420 C CA . GLY A 1 183 ? 2.942 -5.164 -65.277 1.00 50.16 183 GLY A CA 1
ATOM 1421 C C . GLY A 1 183 ? 3.786 -6.440 -65.366 1.00 50.16 183 GLY A C 1
ATOM 1422 O O . GLY A 1 183 ? 3.713 -7.155 -66.367 1.00 50.16 183 GLY A O 1
ATOM 1423 N N . PHE A 1 184 ? 4.588 -6.747 -64.343 1.00 49.50 184 PHE A N 1
ATOM 1424 C CA . PHE A 1 184 ? 5.409 -7.956 -64.304 1.00 49.50 184 PHE A CA 1
ATOM 1425 C C . PHE A 1 184 ? 4.841 -8.973 -63.294 1.00 49.50 184 PHE A C 1
ATOM 1427 O O . PHE A 1 184 ? 5.048 -8.833 -62.094 1.00 49.50 184 PHE A O 1
ATOM 1434 N N . LEU A 1 185 ? 4.231 -10.039 -63.840 1.00 44.06 185 LEU A N 1
ATOM 1435 C CA . LEU A 1 185 ? 4.048 -11.403 -63.288 1.00 44.06 185 LEU A CA 1
ATOM 1436 C C . LEU A 1 185 ? 2.668 -11.843 -62.723 1.00 44.06 185 LEU A C 1
ATOM 1438 O O . LEU A 1 185 ? 1.837 -11.020 -62.355 1.00 44.06 185 LEU A O 1
ATOM 1442 N N . PRO A 1 186 ? 2.385 -13.173 -62.771 1.00 47.88 186 PRO A N 1
ATOM 1443 C CA . PRO A 1 186 ? 1.042 -13.739 -62.872 1.00 47.88 186 PRO A CA 1
ATOM 1444 C C . PRO A 1 186 ? 0.387 -14.107 -61.530 1.00 47.88 186 PRO A C 1
ATOM 1446 O O . PRO A 1 186 ? 1.040 -14.309 -60.509 1.00 47.88 186 PRO A O 1
ATOM 1449 N N . GLN A 1 187 ? -0.941 -14.245 -61.591 1.00 49.41 187 GLN A N 1
ATOM 1450 C CA . GLN A 1 187 ? -1.877 -14.534 -60.501 1.00 49.41 187 GLN A CA 1
ATOM 1451 C C . GLN A 1 187 ? -1.578 -15.849 -59.751 1.00 49.41 187 GLN A C 1
ATOM 1453 O O . GLN A 1 187 ? -2.099 -16.907 -60.098 1.00 49.41 187 GLN A O 1
ATOM 1458 N N . ALA A 1 188 ? -0.800 -15.782 -58.672 1.00 47.50 188 ALA A N 1
ATOM 1459 C CA . ALA A 1 188 ? -0.852 -16.758 -57.581 1.00 47.50 188 ALA A CA 1
ATOM 1460 C C . ALA A 1 188 ? -0.452 -16.087 -56.255 1.00 47.50 188 ALA A C 1
ATOM 1462 O O . ALA A 1 188 ? 0.705 -15.728 -56.069 1.00 47.50 188 ALA A O 1
ATOM 1463 N N . ASP A 1 189 ? -1.433 -15.881 -55.369 1.00 54.50 189 ASP A N 1
ATOM 1464 C CA . ASP A 1 189 ? -1.341 -15.602 -53.918 1.00 54.50 189 ASP A CA 1
ATOM 1465 C C . ASP A 1 189 ? -0.077 -14.876 -53.375 1.00 54.50 189 ASP A C 1
ATOM 1467 O O . ASP A 1 189 ? 0.512 -15.231 -52.350 1.00 54.50 189 ASP A O 1
ATOM 1471 N N . HIS A 1 190 ? 0.342 -13.798 -54.047 1.00 47.97 190 HIS A N 1
ATOM 1472 C CA . HIS A 1 190 ? 1.625 -13.125 -53.806 1.00 47.97 190 HIS A CA 1
ATOM 1473 C C . HIS A 1 190 ? 1.675 -12.310 -52.500 1.00 47.97 190 HIS A C 1
ATOM 1475 O O . HIS A 1 190 ? 2.753 -12.101 -51.941 1.00 47.97 190 HIS A O 1
ATOM 1481 N N . ARG A 1 191 ? 0.523 -11.872 -51.965 1.00 50.44 191 ARG A N 1
ATOM 1482 C CA . ARG A 1 191 ? 0.466 -11.037 -50.746 1.00 50.44 191 ARG A CA 1
ATOM 1483 C C . ARG A 1 191 ? 1.041 -11.743 -49.521 1.00 50.44 191 ARG A C 1
ATOM 1485 O O . ARG A 1 191 ? 1.706 -11.113 -48.708 1.00 50.44 191 ARG A O 1
ATOM 1492 N N . THR A 1 192 ? 0.821 -13.046 -49.392 1.00 49.88 192 THR A N 1
ATOM 1493 C CA . THR A 1 192 ? 1.305 -13.814 -48.236 1.00 49.88 192 THR A CA 1
ATOM 1494 C C . THR A 1 192 ? 2.800 -14.116 -48.367 1.00 49.88 192 THR A C 1
ATOM 1496 O O . THR A 1 192 ? 3.538 -14.061 -47.385 1.00 49.88 192 THR A O 1
ATOM 1499 N N . TYR A 1 193 ? 3.273 -14.378 -49.590 1.00 48.38 193 TYR A N 1
ATOM 1500 C CA . TYR A 1 193 ? 4.662 -14.761 -49.855 1.00 48.38 193 TYR A CA 1
ATOM 1501 C C . TYR A 1 193 ? 5.631 -13.564 -49.804 1.00 48.38 193 TYR A C 1
ATOM 1503 O O . TYR A 1 193 ? 6.717 -13.674 -49.233 1.00 48.38 193 TYR A O 1
ATOM 1511 N N . SER A 1 194 ? 5.227 -12.392 -50.309 1.00 53.81 194 SER A N 1
ATOM 1512 C CA . SER A 1 194 ? 6.057 -11.176 -50.307 1.00 53.81 194 SER A CA 1
ATOM 1513 C C . SER A 1 194 ? 6.282 -10.605 -48.901 1.00 53.81 194 SER A C 1
ATOM 1515 O O . SER A 1 194 ? 7.402 -10.213 -48.565 1.00 53.81 194 SER A O 1
ATOM 1517 N N . ILE A 1 195 ? 5.260 -10.648 -48.035 1.00 53.00 195 ILE A N 1
ATOM 1518 C CA . ILE A 1 195 ? 5.372 -10.242 -46.625 1.00 53.00 195 ILE A CA 1
ATOM 1519 C C . ILE A 1 195 ? 6.379 -11.136 -45.889 1.00 53.00 195 ILE A C 1
ATOM 1521 O O . ILE A 1 195 ? 7.195 -10.634 -45.115 1.00 53.00 195 ILE A O 1
ATOM 1525 N N . HIS A 1 196 ? 6.378 -12.448 -46.147 1.00 52.88 196 HIS A N 1
ATOM 1526 C CA . HIS A 1 196 ? 7.328 -13.373 -45.525 1.00 52.88 196 HIS A CA 1
ATOM 1527 C C . HIS A 1 196 ? 8.776 -13.155 -45.983 1.00 52.88 196 HIS A C 1
ATOM 1529 O O . HIS A 1 196 ? 9.685 -13.239 -45.152 1.00 52.88 196 HIS A O 1
ATOM 1535 N N . ILE A 1 197 ? 9.001 -12.830 -47.260 1.00 57.38 197 ILE A N 1
ATOM 1536 C CA . ILE A 1 197 ? 10.340 -12.513 -47.783 1.00 57.38 197 ILE A CA 1
ATOM 1537 C C . ILE A 1 197 ? 10.862 -11.215 -47.151 1.00 57.38 197 ILE A C 1
ATOM 1539 O O . ILE A 1 197 ? 11.939 -11.222 -46.555 1.00 57.38 197 ILE A O 1
ATOM 1543 N N . ALA A 1 198 ? 10.062 -10.144 -47.150 1.00 58.28 198 ALA A N 1
ATOM 1544 C CA . ALA A 1 198 ? 10.448 -8.863 -46.555 1.00 58.28 198 ALA A CA 1
ATOM 1545 C C . ALA A 1 198 ? 10.686 -8.955 -45.034 1.00 58.28 198 ALA A C 1
ATOM 1547 O O . ALA A 1 198 ? 11.583 -8.302 -44.487 1.00 58.28 198 ALA A O 1
ATOM 1548 N N . PHE A 1 199 ? 9.913 -9.788 -44.328 1.00 59.72 199 PHE A N 1
ATOM 1549 C CA . PHE A 1 199 ? 10.108 -10.022 -42.895 1.00 59.72 199 PHE A CA 1
ATOM 1550 C C . PHE A 1 199 ? 11.400 -10.800 -42.614 1.00 59.72 199 PHE A C 1
ATOM 1552 O O . PHE A 1 199 ? 12.109 -10.495 -41.651 1.00 59.72 199 PHE A O 1
ATOM 1559 N N . ASN A 1 200 ? 11.741 -11.772 -43.467 1.00 65.44 200 ASN A N 1
ATOM 1560 C CA . ASN A 1 200 ? 13.002 -12.503 -43.371 1.00 65.44 200 ASN A CA 1
ATOM 1561 C C . ASN A 1 200 ? 14.208 -11.609 -43.675 1.00 65.44 200 ASN A C 1
ATOM 1563 O O . ASN A 1 200 ? 15.189 -11.664 -42.937 1.00 65.44 200 ASN A O 1
ATOM 1567 N N . GLU A 1 201 ? 14.135 -10.741 -44.681 1.00 68.44 201 GLU A N 1
ATOM 1568 C CA . GLU A 1 201 ? 15.216 -9.801 -45.004 1.00 68.44 201 GLU A CA 1
ATOM 1569 C C . GLU A 1 201 ? 15.458 -8.790 -43.875 1.00 68.44 201 GLU A C 1
ATOM 1571 O O . GLU A 1 201 ? 16.599 -8.594 -43.451 1.00 68.44 201 GLU A O 1
ATOM 1576 N N . ASN A 1 202 ? 14.393 -8.226 -43.294 1.00 68.88 202 ASN A N 1
ATOM 1577 C CA . ASN A 1 202 ? 14.508 -7.336 -42.134 1.00 68.88 202 ASN A CA 1
ATOM 1578 C C . ASN A 1 202 ? 15.070 -8.048 -40.896 1.00 68.88 202 ASN A C 1
ATOM 1580 O O . ASN A 1 202 ? 15.859 -7.468 -40.145 1.00 68.88 202 ASN A O 1
ATOM 1584 N N . LYS A 1 203 ? 14.690 -9.311 -40.672 1.00 73.69 203 LYS A N 1
ATOM 1585 C CA . LYS A 1 203 ? 15.249 -10.127 -39.589 1.00 73.69 203 LYS A CA 1
ATOM 1586 C C . LYS A 1 203 ? 16.745 -10.372 -39.797 1.00 73.69 203 LYS A C 1
ATOM 1588 O O . LYS A 1 203 ? 17.520 -10.149 -38.873 1.00 73.69 203 LYS A O 1
ATOM 1593 N N . ILE A 1 204 ? 17.155 -10.738 -41.012 1.00 75.75 204 ILE A N 1
ATOM 1594 C CA . ILE A 1 204 ? 18.568 -10.926 -41.372 1.00 75.75 204 ILE A CA 1
ATOM 1595 C C . ILE A 1 204 ? 19.358 -9.630 -41.153 1.00 75.75 204 ILE A C 1
ATOM 1597 O O . ILE A 1 204 ? 20.466 -9.671 -40.618 1.00 75.75 204 ILE A O 1
ATOM 1601 N N . GLN A 1 205 ? 18.791 -8.475 -41.507 1.00 75.56 205 GLN A N 1
ATOM 1602 C CA . GLN A 1 205 ? 19.452 -7.185 -41.318 1.00 75.56 205 GLN A CA 1
ATOM 1603 C C . GLN A 1 205 ? 19.611 -6.824 -39.832 1.00 75.56 205 GLN A C 1
ATOM 1605 O O . GLN A 1 205 ? 20.687 -6.387 -39.428 1.00 75.56 205 GLN A O 1
ATOM 1610 N N . ARG A 1 206 ? 18.589 -7.074 -38.999 1.00 74.25 206 ARG A N 1
ATOM 1611 C CA . ARG A 1 206 ? 18.668 -6.893 -37.536 1.00 74.25 206 ARG A CA 1
ATOM 1612 C C . ARG A 1 206 ? 19.676 -7.833 -36.879 1.00 74.25 206 ARG A C 1
ATOM 1614 O O . ARG A 1 206 ? 20.407 -7.424 -35.981 1.00 74.25 206 ARG A O 1
ATOM 1621 N N . ASP A 1 207 ? 19.737 -9.079 -37.333 1.00 77.25 207 ASP A N 1
ATOM 1622 C CA . ASP A 1 207 ? 20.702 -10.045 -36.815 1.00 77.25 207 ASP A CA 1
ATOM 1623 C C . ASP A 1 207 ? 22.139 -9.637 -37.191 1.00 77.25 207 ASP A C 1
ATOM 1625 O O . ASP A 1 207 ? 23.048 -9.744 -36.366 1.00 77.25 207 ASP A O 1
ATOM 1629 N N . ARG A 1 208 ? 22.352 -9.081 -38.395 1.00 83.44 208 ARG A N 1
ATOM 1630 C CA . ARG A 1 208 ? 23.650 -8.525 -38.819 1.00 83.44 208 ARG A CA 1
ATOM 1631 C C . ARG A 1 208 ? 24.080 -7.335 -37.963 1.00 83.44 208 ARG A C 1
ATOM 1633 O O . ARG A 1 208 ? 25.200 -7.349 -37.452 1.00 83.44 208 ARG A O 1
ATOM 1640 N N . THR A 1 209 ? 23.203 -6.354 -37.743 1.00 85.06 209 THR A N 1
ATOM 1641 C CA . THR A 1 209 ? 23.533 -5.177 -36.919 1.00 85.06 209 THR A CA 1
ATOM 1642 C C . THR A 1 209 ? 23.799 -5.562 -35.464 1.00 85.06 209 THR A C 1
ATOM 1644 O O . THR A 1 209 ? 24.779 -5.109 -34.878 1.00 85.06 209 THR A O 1
ATOM 1647 N N . ALA A 1 210 ? 23.017 -6.484 -34.893 1.00 81.38 210 ALA A N 1
ATOM 1648 C CA . ALA A 1 210 ? 23.243 -6.983 -33.536 1.00 81.38 210 ALA A CA 1
ATOM 1649 C C . ALA A 1 210 ? 24.590 -7.718 -33.388 1.00 81.38 210 ALA A C 1
ATOM 1651 O O . ALA A 1 210 ? 25.242 -7.641 -32.340 1.00 81.38 210 ALA A O 1
ATOM 1652 N N . VAL A 1 211 ? 25.031 -8.442 -34.422 1.00 88.69 211 VAL A N 1
ATOM 1653 C CA . VAL A 1 211 ? 26.355 -9.081 -34.444 1.00 88.69 211 VAL A CA 1
ATOM 1654 C C . VAL A 1 211 ? 27.472 -8.038 -34.529 1.00 88.69 211 VAL A C 1
ATOM 1656 O O . VAL A 1 211 ? 28.471 -8.173 -33.815 1.00 88.69 211 VAL A O 1
ATOM 1659 N N . GLU A 1 212 ? 27.317 -6.992 -35.340 1.00 85.75 212 GLU A N 1
ATOM 1660 C CA . GLU A 1 212 ? 28.289 -5.895 -35.422 1.00 85.75 212 GLU A CA 1
ATOM 1661 C C . GLU A 1 212 ? 28.394 -5.106 -34.114 1.00 85.75 212 GLU A C 1
ATOM 1663 O O . GLU A 1 212 ? 29.504 -4.894 -33.625 1.00 85.75 212 GLU A O 1
ATOM 1668 N N . GLU A 1 213 ? 27.276 -4.780 -33.463 1.00 85.25 213 GLU A N 1
ATOM 1669 C CA . GLU A 1 213 ? 27.287 -4.127 -32.149 1.00 85.25 213 GLU A CA 1
ATOM 1670 C C . GLU A 1 213 ? 27.996 -4.976 -31.088 1.00 85.25 213 GLU A C 1
ATOM 1672 O O . GLU A 1 213 ? 28.778 -4.467 -30.280 1.00 85.25 213 GLU A O 1
ATOM 1677 N N . ARG A 1 214 ? 27.768 -6.297 -31.089 1.00 84.69 214 ARG A N 1
ATOM 1678 C CA . ARG A 1 214 ? 28.484 -7.214 -30.188 1.00 84.69 214 ARG A CA 1
ATOM 1679 C C . ARG A 1 214 ? 29.982 -7.228 -30.476 1.00 84.69 214 ARG A C 1
ATOM 1681 O O . ARG A 1 214 ? 30.769 -7.276 -29.528 1.00 84.69 214 ARG A O 1
ATOM 1688 N N . ARG A 1 215 ? 30.386 -7.175 -31.750 1.00 89.31 215 ARG A N 1
ATOM 1689 C CA . ARG A 1 215 ? 31.801 -7.079 -32.146 1.00 89.31 215 ARG A CA 1
ATOM 1690 C C . ARG A 1 215 ? 32.424 -5.766 -31.678 1.00 89.31 215 ARG A C 1
ATOM 1692 O O . ARG A 1 215 ? 33.502 -5.813 -31.089 1.00 89.31 215 ARG A O 1
ATOM 1699 N N . LEU A 1 216 ? 31.737 -4.638 -31.857 1.00 82.75 216 LEU A N 1
ATOM 1700 C CA . LEU A 1 216 ? 32.196 -3.323 -31.402 1.00 82.75 216 LEU A CA 1
ATOM 1701 C C . LEU A 1 216 ? 32.354 -3.280 -29.878 1.00 82.75 216 LEU A C 1
ATOM 1703 O O . LEU A 1 216 ? 33.441 -2.981 -29.390 1.00 82.75 216 LEU A O 1
ATOM 1707 N N . ARG A 1 217 ? 31.348 -3.722 -29.110 1.00 80.94 217 ARG A N 1
ATOM 1708 C CA . ARG A 1 217 ? 31.442 -3.790 -27.637 1.00 80.94 217 ARG A CA 1
ATOM 1709 C C . ARG A 1 217 ? 32.552 -4.726 -27.155 1.00 80.94 217 ARG A C 1
ATOM 1711 O O . ARG A 1 217 ? 33.190 -4.473 -26.133 1.00 80.94 217 ARG A O 1
ATOM 1718 N N . ALA A 1 218 ? 32.794 -5.833 -27.858 1.00 79.88 218 ALA A N 1
ATOM 1719 C CA . ALA A 1 218 ? 33.901 -6.732 -27.541 1.00 79.88 218 ALA A CA 1
ATOM 1720 C C . ALA A 1 218 ? 35.268 -6.087 -27.835 1.00 79.88 218 ALA A C 1
ATOM 1722 O O . ALA A 1 218 ? 36.211 -6.289 -27.065 1.00 79.88 218 ALA A O 1
ATOM 1723 N N . ALA A 1 219 ? 35.376 -5.301 -28.910 1.00 78.19 219 ALA A N 1
ATOM 1724 C CA . ALA A 1 219 ? 36.572 -4.532 -29.237 1.00 78.19 219 ALA A CA 1
ATOM 1725 C C . ALA A 1 219 ? 36.830 -3.415 -28.210 1.00 78.19 219 ALA A C 1
ATOM 1727 O O . ALA A 1 219 ? 37.951 -3.303 -27.720 1.00 78.19 219 ALA A O 1
ATOM 1728 N N . GLU A 1 220 ? 35.796 -2.678 -27.793 1.00 73.44 220 GLU A N 1
ATOM 1729 C CA . GLU A 1 220 ? 35.874 -1.656 -26.736 1.00 73.44 220 GLU A CA 1
ATOM 1730 C C . GLU A 1 220 ? 36.305 -2.236 -25.386 1.00 73.44 220 GLU A C 1
ATOM 1732 O O . GLU A 1 220 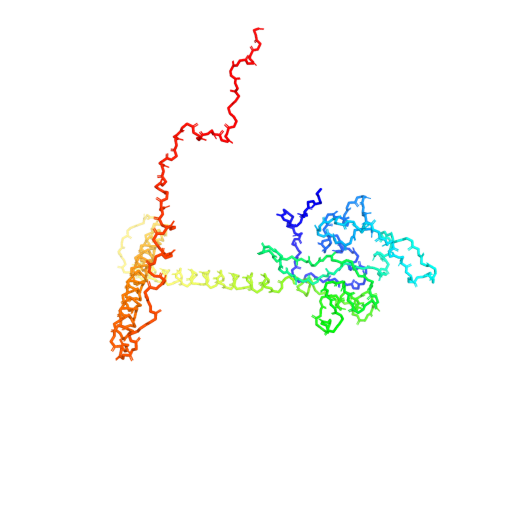? 37.135 -1.666 -24.682 1.00 73.44 220 GLU A O 1
ATOM 1737 N N . ARG A 1 221 ? 35.800 -3.419 -25.017 1.00 75.69 221 ARG A N 1
ATOM 1738 C CA . ARG A 1 221 ? 36.259 -4.104 -23.798 1.00 75.69 221 ARG A CA 1
ATOM 1739 C C . ARG A 1 221 ? 37.737 -4.480 -23.884 1.00 75.69 221 ARG A C 1
ATOM 1741 O O . ARG A 1 221 ? 38.457 -4.322 -22.901 1.00 75.69 221 ARG A O 1
ATOM 1748 N N . LYS A 1 222 ? 38.207 -4.951 -25.045 1.00 74.00 222 LYS A N 1
ATOM 1749 C CA . LYS A 1 222 ? 39.625 -5.284 -25.271 1.00 74.00 222 LYS A CA 1
ATOM 1750 C C . LYS A 1 222 ? 40.523 -4.040 -25.276 1.00 74.00 222 LYS A C 1
ATOM 1752 O O . LYS A 1 222 ? 41.631 -4.100 -24.737 1.00 74.00 222 LYS A O 1
ATOM 1757 N N . SER A 1 223 ? 40.061 -2.913 -25.819 1.00 67.06 223 SER A N 1
ATOM 1758 C CA . SER A 1 223 ? 40.811 -1.651 -25.791 1.00 67.06 223 SER A CA 1
ATOM 1759 C C . SER A 1 223 ? 40.828 -1.030 -24.386 1.00 67.06 223 SER A C 1
ATOM 1761 O O . SER A 1 223 ? 41.889 -0.655 -23.894 1.00 67.06 223 SER A O 1
ATOM 1763 N N . GLY A 1 224 ? 39.707 -1.038 -23.659 1.00 61.91 224 GLY A N 1
ATOM 1764 C CA . GLY A 1 224 ? 39.640 -0.581 -22.265 1.00 61.91 224 GLY A CA 1
ATOM 1765 C C . GLY A 1 224 ? 40.513 -1.408 -21.311 1.00 61.91 224 GLY A C 1
ATOM 1766 O O . GLY A 1 224 ? 41.205 -0.857 -20.454 1.00 61.91 224 GLY A O 1
ATOM 1767 N N . LEU A 1 225 ? 40.563 -2.733 -21.499 1.00 58.81 225 LEU A N 1
ATOM 1768 C CA . LEU A 1 225 ? 41.465 -3.621 -20.753 1.00 58.81 225 LEU A CA 1
ATOM 1769 C C . LEU A 1 225 ? 42.944 -3.318 -21.027 1.00 58.81 225 LEU A C 1
ATOM 1771 O O . LEU A 1 225 ? 43.748 -3.317 -20.096 1.00 58.81 225 LEU A O 1
ATOM 1775 N N . THR A 1 226 ? 43.313 -3.017 -22.275 1.00 57.34 226 THR A N 1
ATOM 1776 C CA . THR A 1 226 ? 44.705 -2.688 -22.633 1.00 57.34 226 THR A CA 1
ATOM 1777 C C . THR A 1 226 ? 45.132 -1.301 -22.142 1.00 57.34 226 THR A C 1
ATOM 1779 O O . THR A 1 226 ? 46.284 -1.141 -21.735 1.00 57.34 226 THR A O 1
ATOM 1782 N N . VAL A 1 227 ? 44.222 -0.322 -22.083 1.00 58.44 227 VAL A N 1
ATOM 1783 C CA . VAL A 1 227 ? 44.485 0.996 -21.472 1.00 58.44 227 VAL A CA 1
ATOM 1784 C C . VAL A 1 227 ? 44.699 0.873 -19.958 1.00 58.44 227 VAL A C 1
ATOM 1786 O O . VAL A 1 227 ? 45.665 1.423 -19.428 1.00 58.44 227 VAL A O 1
ATOM 1789 N N . ASN A 1 228 ? 43.871 0.086 -19.264 1.00 57.88 228 ASN A N 1
ATOM 1790 C CA . ASN A 1 228 ? 44.006 -0.123 -17.819 1.00 57.88 228 ASN A CA 1
ATOM 1791 C C . ASN A 1 228 ? 45.278 -0.907 -17.448 1.00 57.88 228 ASN A C 1
ATOM 1793 O O . ASN A 1 228 ? 45.946 -0.559 -16.475 1.00 57.88 228 ASN A O 1
ATOM 1797 N N . LEU A 1 229 ? 45.670 -1.903 -18.252 1.00 58.88 229 LEU A N 1
ATOM 1798 C CA . LEU A 1 229 ? 46.931 -2.636 -18.076 1.00 58.88 229 LEU A CA 1
ATOM 1799 C C . LEU A 1 229 ? 48.164 -1.743 -18.277 1.00 58.88 229 LEU A C 1
ATOM 1801 O O . LEU A 1 229 ? 49.109 -1.831 -17.495 1.00 58.88 229 LEU A O 1
ATOM 1805 N N . LYS A 1 230 ? 48.156 -0.845 -19.274 1.00 59.19 230 LYS A N 1
ATOM 1806 C CA . LYS A 1 230 ? 49.253 0.119 -19.480 1.00 59.19 230 LYS A CA 1
ATOM 1807 C C . LYS A 1 230 ? 49.373 1.118 -18.327 1.00 59.19 230 LYS A C 1
ATOM 1809 O O . LYS A 1 230 ? 50.487 1.430 -17.917 1.00 59.19 230 LYS A O 1
ATOM 1814 N N . ARG A 1 231 ? 48.248 1.581 -17.771 1.00 59.56 231 ARG A N 1
ATOM 1815 C CA . ARG A 1 231 ? 48.235 2.499 -16.619 1.00 59.56 231 ARG A CA 1
ATOM 1816 C C . ARG A 1 231 ? 48.755 1.823 -15.348 1.00 59.56 231 ARG A C 1
ATOM 1818 O O . ARG A 1 231 ? 49.585 2.394 -14.652 1.00 59.56 231 ARG A O 1
ATOM 1825 N N . ALA A 1 232 ? 48.351 0.575 -15.104 1.00 57.03 232 ALA A N 1
ATOM 1826 C CA . ALA A 1 232 ? 48.886 -0.229 -14.006 1.00 57.03 232 ALA A CA 1
ATOM 1827 C C . ALA A 1 232 ? 50.398 -0.483 -14.157 1.00 57.03 232 ALA A C 1
ATOM 1829 O O . ALA A 1 232 ? 51.140 -0.347 -13.189 1.00 57.03 232 ALA A O 1
ATOM 1830 N N . ALA A 1 233 ? 50.874 -0.776 -15.373 1.00 60.50 233 ALA A N 1
ATOM 1831 C CA . ALA A 1 233 ? 52.300 -0.959 -15.645 1.00 60.50 233 ALA A CA 1
ATOM 1832 C C . ALA A 1 233 ? 53.118 0.337 -15.470 1.00 60.50 233 ALA A C 1
ATOM 1834 O O . ALA A 1 233 ? 54.241 0.279 -14.973 1.00 60.50 233 ALA A O 1
ATOM 1835 N N . SER A 1 234 ? 52.560 1.498 -15.831 1.00 63.31 234 SER A N 1
ATOM 1836 C CA . SER A 1 234 ? 53.195 2.808 -15.614 1.00 63.31 234 SER A CA 1
ATOM 1837 C C . SER A 1 234 ? 53.332 3.136 -14.127 1.00 63.31 234 SER A C 1
ATOM 1839 O O . SER A 1 234 ? 54.419 3.492 -13.686 1.00 63.31 234 SER A O 1
ATOM 1841 N N . ASN A 1 235 ? 52.269 2.922 -13.344 1.00 62.09 235 ASN A N 1
ATOM 1842 C CA . ASN A 1 235 ? 52.277 3.179 -11.901 1.00 62.09 235 ASN A CA 1
ATOM 1843 C C . ASN A 1 235 ? 53.268 2.267 -11.155 1.00 62.09 235 ASN A C 1
ATOM 1845 O O . ASN A 1 235 ? 53.925 2.702 -10.215 1.00 62.09 235 ASN A O 1
ATOM 1849 N N . ILE A 1 236 ? 53.413 1.006 -11.587 1.00 62.53 236 ILE A N 1
ATOM 1850 C CA . ILE A 1 236 ? 54.422 0.087 -11.031 1.00 62.53 236 ILE A CA 1
ATOM 1851 C C . ILE A 1 236 ? 55.838 0.568 -11.377 1.00 62.53 236 ILE A C 1
ATOM 1853 O O . ILE A 1 236 ? 56.732 0.495 -10.539 1.00 62.53 236 ILE A O 1
ATOM 1857 N N . LYS A 1 237 ? 56.055 1.082 -12.593 1.00 62.66 237 LYS A N 1
ATOM 1858 C CA . LYS A 1 237 ? 57.369 1.567 -13.026 1.00 62.66 237 LYS A CA 1
ATOM 1859 C C . LYS A 1 237 ? 57.784 2.847 -12.294 1.00 62.66 237 LYS A C 1
ATOM 1861 O O . LYS A 1 237 ? 58.933 2.927 -11.881 1.00 62.66 237 LYS A O 1
ATOM 1866 N N . GLU A 1 238 ? 56.856 3.781 -12.071 1.00 61.50 238 GLU A N 1
ATOM 1867 C CA . GLU A 1 238 ? 57.089 4.983 -11.254 1.00 61.50 238 GLU A CA 1
ATOM 1868 C C . GLU A 1 238 ? 57.445 4.629 -9.806 1.00 61.50 238 GLU A C 1
ATOM 1870 O O . GLU A 1 238 ? 58.459 5.115 -9.305 1.00 61.50 238 GLU A O 1
ATOM 1875 N N . ALA A 1 239 ? 56.698 3.707 -9.183 1.00 58.88 239 ALA A N 1
ATOM 1876 C CA . ALA A 1 239 ? 56.967 3.242 -7.821 1.00 58.88 239 ALA A CA 1
ATOM 1877 C C . ALA A 1 239 ? 58.339 2.556 -7.671 1.00 58.88 239 ALA A C 1
ATOM 1879 O O . ALA A 1 239 ? 58.960 2.641 -6.617 1.00 58.88 239 ALA A O 1
ATOM 1880 N N . MET A 1 240 ? 58.845 1.899 -8.722 1.00 58.38 240 MET A N 1
ATOM 1881 C CA . MET A 1 240 ? 60.188 1.304 -8.709 1.00 58.38 240 MET A CA 1
ATOM 1882 C C . MET A 1 240 ? 61.317 2.315 -8.946 1.00 58.38 240 MET A C 1
ATOM 1884 O O . MET A 1 240 ? 62.466 2.018 -8.630 1.00 58.38 240 MET A O 1
ATOM 1888 N N . THR A 1 241 ? 61.022 3.489 -9.506 1.00 60.31 241 THR A N 1
ATOM 1889 C CA . THR A 1 241 ? 62.027 4.528 -9.785 1.00 60.31 241 THR A CA 1
ATOM 1890 C C . THR A 1 241 ? 62.079 5.642 -8.740 1.00 60.31 241 THR A C 1
ATOM 1892 O O . THR A 1 241 ? 63.058 6.382 -8.719 1.00 60.31 241 THR A O 1
ATOM 1895 N N . SER A 1 242 ? 61.071 5.767 -7.867 1.00 52.75 242 SER A N 1
ATOM 1896 C CA . SER A 1 242 ? 60.964 6.878 -6.911 1.00 52.75 242 SER A CA 1
ATOM 1897 C C . SER A 1 242 ? 61.485 6.598 -5.497 1.00 52.75 242 SER A C 1
ATOM 1899 O O . SER A 1 24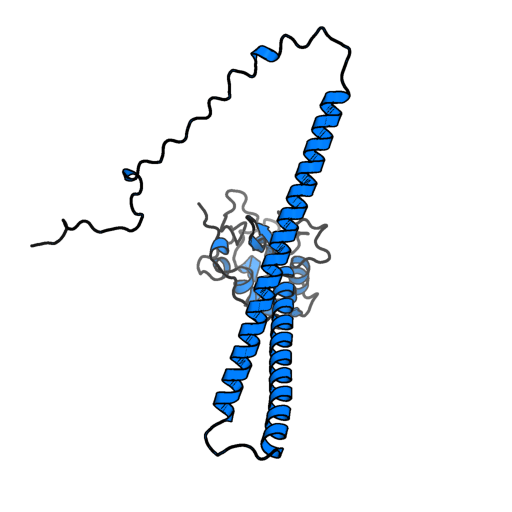2 ? 61.365 7.471 -4.643 1.00 52.75 242 SER A O 1
ATOM 1901 N N . GLU A 1 243 ? 62.088 5.441 -5.210 1.00 45.53 243 GLU A N 1
ATOM 1902 C CA . GLU A 1 243 ? 62.629 5.162 -3.872 1.00 45.53 243 GLU A CA 1
ATOM 1903 C C . GLU A 1 243 ? 64.081 4.673 -3.895 1.00 45.53 243 GLU A C 1
ATOM 1905 O O . GLU A 1 243 ? 64.359 3.508 -4.164 1.00 45.53 243 GLU A O 1
ATOM 1910 N N . HIS A 1 244 ? 65.011 5.573 -3.549 1.00 45.88 244 HIS A N 1
ATOM 1911 C CA . HIS A 1 244 ? 65.968 5.393 -2.443 1.00 45.88 244 HIS A CA 1
ATOM 1912 C C . HIS A 1 244 ? 66.843 6.653 -2.263 1.00 45.88 244 HIS A C 1
ATOM 1914 O O . HIS A 1 244 ? 67.193 7.279 -3.260 1.00 45.88 244 HIS A O 1
ATOM 1920 N N . PRO A 1 245 ? 67.212 7.042 -1.018 1.00 50.50 245 PRO A N 1
ATOM 1921 C CA . PRO A 1 245 ? 67.848 6.144 -0.055 1.00 50.50 245 PRO A CA 1
ATOM 1922 C C . PRO A 1 245 ? 67.348 6.292 1.393 1.00 50.50 245 PRO A C 1
ATOM 1924 O O . PRO A 1 245 ? 67.484 7.336 2.017 1.00 50.50 245 PRO A O 1
ATOM 1927 N N . ASN A 1 246 ? 66.892 5.191 1.990 1.00 42.44 246 ASN A N 1
ATOM 1928 C CA . ASN A 1 246 ? 67.142 4.965 3.414 1.00 42.44 246 ASN A CA 1
ATOM 1929 C C . ASN A 1 246 ? 67.191 3.464 3.691 1.00 42.44 246 ASN A C 1
ATOM 1931 O O . ASN A 1 246 ? 66.210 2.774 3.954 1.00 42.44 246 ASN A O 1
ATOM 1935 N N . ARG A 1 247 ? 68.400 2.945 3.512 1.00 51.34 247 ARG A N 1
ATOM 1936 C CA . ARG A 1 247 ? 68.751 1.535 3.541 1.00 51.34 247 ARG A CA 1
ATOM 1937 C C . ARG A 1 247 ? 69.202 1.199 4.960 1.00 51.34 247 ARG A C 1
ATOM 1939 O O . ARG A 1 247 ? 70.399 1.276 5.211 1.00 51.34 247 ARG A O 1
ATOM 1946 N N . LYS A 1 248 ? 68.276 0.893 5.887 1.00 48.72 248 LYS A N 1
ATOM 1947 C CA . LYS A 1 248 ? 68.634 0.217 7.161 1.00 48.72 248 LYS A CA 1
ATOM 1948 C C . LYS A 1 248 ? 67.525 -0.419 8.019 1.00 48.72 248 LYS A C 1
ATOM 1950 O O . LYS A 1 248 ? 67.860 -0.926 9.081 1.00 48.72 248 LYS A O 1
ATOM 1955 N N . THR A 1 249 ? 66.258 -0.489 7.601 1.00 47.72 249 THR A N 1
ATOM 1956 C CA . THR A 1 249 ? 65.197 -1.069 8.469 1.00 47.72 249 THR A CA 1
ATOM 1957 C C . THR A 1 249 ? 64.268 -2.105 7.826 1.00 47.72 249 THR A C 1
ATOM 1959 O O . THR A 1 249 ? 63.350 -2.574 8.486 1.00 47.72 249 THR A O 1
ATOM 1962 N N . ALA A 1 250 ? 64.518 -2.559 6.596 1.00 46.00 250 ALA A N 1
ATOM 1963 C CA . ALA A 1 250 ? 63.603 -3.471 5.891 1.00 46.00 250 ALA A CA 1
ATOM 1964 C C . ALA A 1 250 ? 64.102 -4.929 5.771 1.00 46.00 250 ALA A C 1
ATOM 1966 O O . ALA A 1 250 ? 63.755 -5.628 4.820 1.00 46.00 250 ALA A O 1
ATOM 1967 N N . GLU A 1 251 ? 64.925 -5.407 6.711 1.00 45.91 251 GLU A N 1
ATOM 1968 C CA . GLU A 1 251 ? 65.415 -6.801 6.711 1.00 45.91 251 GLU A CA 1
ATOM 1969 C C . GLU A 1 251 ? 64.653 -7.734 7.673 1.00 45.91 251 GLU A C 1
ATOM 1971 O O . GLU A 1 251 ? 64.879 -8.943 7.667 1.00 45.91 251 GLU A O 1
ATOM 1976 N N . VAL A 1 252 ? 63.680 -7.217 8.439 1.00 50.03 252 VAL A N 1
ATOM 1977 C CA . VAL A 1 252 ? 62.891 -8.026 9.394 1.00 50.03 252 VAL A CA 1
ATOM 1978 C C . VAL A 1 252 ? 61.540 -8.495 8.828 1.00 50.03 252 VAL A C 1
ATOM 1980 O O . VAL A 1 252 ? 61.078 -9.576 9.183 1.00 50.03 252 VAL A O 1
ATOM 1983 N N . GLU A 1 253 ? 60.942 -7.809 7.851 1.00 46.06 253 GLU A N 1
ATOM 1984 C CA . GLU A 1 253 ? 59.652 -8.242 7.270 1.00 46.06 253 GLU A CA 1
ATOM 1985 C C . GLU A 1 253 ? 59.772 -9.175 6.056 1.00 46.06 253 GLU A C 1
ATOM 1987 O O . GLU A 1 253 ? 58.772 -9.685 5.550 1.00 46.06 253 GLU A O 1
ATOM 1992 N N . LYS A 1 254 ? 60.992 -9.505 5.617 1.00 48.03 254 LYS A N 1
ATOM 1993 C CA . LYS A 1 254 ? 61.198 -10.454 4.508 1.00 48.03 254 LYS A CA 1
ATOM 1994 C C . LYS A 1 254 ? 61.103 -11.930 4.916 1.00 48.03 254 LYS A C 1
ATOM 1996 O O . LYS A 1 254 ? 61.074 -12.791 4.041 1.00 48.03 254 LYS A O 1
ATOM 2001 N N . LYS A 1 255 ? 60.996 -12.238 6.218 1.00 46.62 255 LYS A N 1
ATOM 2002 C CA . LYS A 1 255 ? 60.782 -13.609 6.733 1.00 46.62 255 LYS A CA 1
ATOM 2003 C C . LYS A 1 255 ? 59.352 -13.898 7.217 1.00 46.62 255 LYS A C 1
ATOM 2005 O O . LYS A 1 255 ? 59.061 -15.043 7.543 1.00 46.62 255 LYS A O 1
ATOM 2010 N N . GLY A 1 256 ? 58.445 -12.917 7.201 1.00 44.97 256 GLY A N 1
ATOM 2011 C CA . GLY A 1 256 ? 57.045 -13.104 7.619 1.00 44.97 256 GLY A CA 1
ATOM 2012 C C . GLY A 1 256 ? 56.070 -13.496 6.500 1.00 44.97 256 GLY A C 1
ATOM 2013 O O . GLY A 1 256 ? 55.015 -14.060 6.772 1.00 44.97 256 GLY A O 1
ATOM 2014 N N . LEU A 1 257 ? 56.415 -13.244 5.232 1.00 47.00 257 LEU A N 1
ATOM 2015 C CA . LEU A 1 257 ? 55.490 -13.401 4.095 1.00 47.00 257 LEU A CA 1
ATOM 2016 C C . LEU A 1 257 ? 55.780 -14.606 3.183 1.00 47.00 257 LEU A C 1
ATOM 2018 O O . LEU A 1 257 ? 55.099 -14.796 2.180 1.00 47.00 257 LEU A O 1
ATOM 2022 N N . GLN A 1 258 ? 56.733 -15.474 3.544 1.00 48.50 258 GLN A N 1
ATOM 2023 C CA . GLN A 1 258 ? 56.988 -16.740 2.832 1.00 48.50 258 GLN A CA 1
ATOM 2024 C C . GLN A 1 258 ? 56.286 -17.967 3.450 1.00 48.50 258 GLN A C 1
ATOM 2026 O O . GLN A 1 258 ? 56.527 -19.089 3.011 1.00 48.50 258 GLN A O 1
ATOM 2031 N N . ALA A 1 259 ? 55.383 -17.783 4.423 1.00 49.81 259 ALA A N 1
ATOM 2032 C CA . ALA A 1 259 ? 54.729 -18.893 5.132 1.00 49.81 259 ALA A CA 1
ATOM 2033 C C . ALA A 1 259 ? 53.219 -19.088 4.860 1.00 49.81 259 ALA A C 1
ATOM 2035 O O . ALA A 1 259 ? 52.642 -20.017 5.421 1.00 49.81 259 ALA A O 1
ATOM 2036 N N . SER A 1 260 ? 52.550 -18.301 4.002 1.00 50.62 260 SER A N 1
ATOM 2037 C CA . SER A 1 260 ? 51.083 -18.427 3.823 1.00 50.62 260 SER A CA 1
ATOM 2038 C C . SER A 1 260 ? 50.558 -18.569 2.389 1.00 50.62 260 SER A C 1
ATOM 2040 O O . SER A 1 260 ? 49.347 -18.560 2.185 1.00 50.62 260 SER A O 1
ATOM 2042 N N . SER A 1 261 ? 51.410 -18.818 1.390 1.00 50.09 261 SER A N 1
ATOM 2043 C CA . SER A 1 261 ? 50.968 -19.123 0.017 1.00 50.09 261 SER A CA 1
ATOM 2044 C C . SER A 1 261 ? 51.183 -20.589 -0.380 1.00 50.09 261 SER A C 1
ATOM 2046 O O . SER A 1 261 ? 51.597 -20.907 -1.492 1.00 50.09 261 SER A O 1
ATOM 2048 N N . ARG A 1 262 ? 50.802 -21.534 0.492 1.00 44.47 262 ARG A N 1
ATOM 2049 C CA . ARG A 1 262 ? 50.392 -22.864 0.008 1.00 44.47 262 ARG A CA 1
ATOM 2050 C C . ARG A 1 262 ? 49.002 -22.729 -0.604 1.00 44.47 262 ARG A C 1
ATOM 2052 O O . ARG A 1 262 ? 47.987 -22.957 0.050 1.00 44.47 262 ARG A O 1
ATOM 2059 N N . VAL A 1 263 ? 48.970 -22.378 -1.887 1.00 50.56 263 VAL A N 1
ATOM 2060 C CA . VAL A 1 263 ? 47.816 -22.634 -2.749 1.00 50.56 263 VAL A CA 1
ATOM 2061 C C . VAL A 1 263 ? 47.539 -24.135 -2.666 1.00 50.56 263 VAL A C 1
ATOM 2063 O O . VAL A 1 263 ? 48.274 -24.948 -3.229 1.00 50.56 263 VAL A O 1
ATOM 2066 N N . LYS A 1 264 ? 46.498 -24.519 -1.916 1.00 46.47 264 LYS A N 1
ATOM 2067 C CA . LYS A 1 264 ? 45.893 -25.846 -2.038 1.00 46.47 264 LYS A CA 1
ATOM 2068 C C . LYS A 1 264 ? 45.509 -25.991 -3.507 1.00 46.47 264 LYS A C 1
ATOM 2070 O O . LYS A 1 264 ? 44.575 -25.338 -3.966 1.00 46.47 264 LYS A O 1
ATOM 2075 N N . LYS A 1 265 ? 46.246 -26.818 -4.253 1.00 47.72 265 LYS A N 1
ATOM 2076 C CA . LYS A 1 265 ? 45.779 -27.328 -5.542 1.00 47.72 265 LYS A CA 1
ATOM 2077 C C . LYS A 1 265 ? 44.410 -27.945 -5.273 1.00 47.72 265 LYS A C 1
ATOM 2079 O O . LYS A 1 265 ? 44.332 -28.930 -4.542 1.00 47.72 265 LYS A O 1
ATOM 2084 N N . CYS A 1 266 ? 43.350 -27.341 -5.808 1.00 44.66 266 CYS A N 1
ATOM 2085 C CA . CYS A 1 266 ? 42.046 -27.980 -5.886 1.00 44.66 266 CYS A CA 1
ATOM 2086 C C . CYS A 1 266 ? 42.243 -29.296 -6.638 1.00 44.66 266 CYS A C 1
ATOM 2088 O O . CYS A 1 266 ? 42.431 -29.307 -7.855 1.00 44.66 266 CYS A O 1
ATOM 2090 N N . SER A 1 267 ? 42.255 -30.404 -5.903 1.00 56.81 267 SER A N 1
ATOM 2091 C CA . SER A 1 267 ? 41.996 -31.712 -6.472 1.00 56.81 267 SER A CA 1
ATOM 2092 C C . SER A 1 267 ? 40.647 -31.636 -7.181 1.00 56.81 267 SER A C 1
ATOM 2094 O O . SER A 1 267 ? 39.688 -31.056 -6.665 1.00 56.81 267 SER A O 1
ATOM 2096 N N . ARG A 1 268 ? 40.593 -32.177 -8.403 1.00 56.88 268 ARG A N 1
ATOM 2097 C CA . ARG A 1 268 ? 39.331 -32.389 -9.116 1.00 56.88 268 ARG A CA 1
ATOM 2098 C C . ARG A 1 268 ? 38.347 -33.063 -8.149 1.00 56.88 268 ARG A C 1
ATOM 2100 O O . ARG A 1 268 ? 38.741 -34.052 -7.529 1.00 56.88 268 ARG A O 1
ATOM 2107 N N . PRO A 1 269 ? 37.117 -32.546 -7.996 1.00 60.41 269 PRO A N 1
ATOM 2108 C CA . PRO A 1 269 ? 36.112 -33.234 -7.205 1.00 60.41 269 PRO A CA 1
ATOM 2109 C C . PRO A 1 269 ? 35.881 -34.620 -7.807 1.00 60.41 269 PRO A C 1
ATOM 2111 O O . PRO A 1 269 ? 35.745 -34.763 -9.024 1.00 60.41 269 PRO A O 1
ATOM 2114 N N . ASP A 1 270 ? 35.894 -35.626 -6.941 1.00 56.28 270 ASP A N 1
ATOM 2115 C CA . ASP A 1 270 ? 35.608 -37.008 -7.294 1.00 56.28 270 ASP A CA 1
ATOM 2116 C C . ASP A 1 270 ? 34.191 -37.089 -7.907 1.00 56.28 270 ASP A C 1
ATOM 2118 O O . ASP A 1 270 ? 33.225 -36.637 -7.274 1.00 56.28 270 ASP A O 1
ATOM 2122 N N . PRO A 1 271 ? 34.029 -37.612 -9.140 1.00 56.03 271 PRO A N 1
ATOM 2123 C CA . PRO A 1 271 ? 32.722 -37.752 -9.781 1.00 56.03 271 PRO A CA 1
ATOM 2124 C C . PRO A 1 271 ? 31.740 -38.636 -8.990 1.00 56.03 271 PRO A C 1
ATOM 2126 O O . PRO A 1 271 ? 30.540 -38.579 -9.253 1.00 56.03 271 PRO A O 1
ATOM 2129 N N . SER A 1 272 ? 32.201 -39.379 -7.975 1.00 57.75 272 SER A N 1
ATOM 2130 C CA . SER A 1 272 ? 31.346 -40.143 -7.054 1.00 57.75 272 SER A CA 1
ATOM 2131 C C . SER A 1 272 ? 30.455 -39.277 -6.137 1.00 57.75 272 SER A C 1
ATOM 2133 O O . SER A 1 272 ? 29.484 -39.778 -5.563 1.00 57.75 272 SER A O 1
ATOM 2135 N N . VAL A 1 273 ? 30.727 -37.968 -6.018 1.00 55.16 273 VAL A N 1
ATOM 2136 C CA . VAL A 1 273 ? 30.008 -37.051 -5.104 1.00 55.16 273 VAL A CA 1
ATOM 2137 C C . VAL A 1 273 ? 28.785 -36.382 -5.755 1.00 55.16 273 VAL A C 1
ATOM 2139 O O . VAL A 1 273 ? 27.933 -35.827 -5.055 1.00 55.16 273 VAL A O 1
ATOM 2142 N N . PHE A 1 274 ? 28.601 -36.496 -7.075 1.00 51.62 274 PHE A N 1
ATOM 2143 C CA . PHE A 1 274 ? 27.368 -36.060 -7.745 1.00 51.62 274 PHE A CA 1
ATOM 2144 C C . PHE A 1 274 ? 26.238 -37.083 -7.543 1.00 51.62 274 PHE A C 1
ATOM 2146 O O . PHE A 1 274 ? 25.818 -37.796 -8.451 1.00 51.62 274 PHE A O 1
ATOM 2153 N N . LYS A 1 275 ? 25.693 -37.134 -6.322 1.00 52.06 275 LYS A N 1
ATOM 2154 C CA . LYS A 1 275 ? 24.384 -37.750 -6.080 1.00 52.06 275 LYS A CA 1
ATOM 2155 C C . LYS A 1 275 ? 23.308 -36.879 -6.726 1.00 52.06 275 LYS A C 1
ATOM 2157 O O . LYS A 1 275 ? 23.046 -35.757 -6.292 1.00 52.06 275 LYS A O 1
ATOM 2162 N N . ASN A 1 276 ? 22.681 -37.415 -7.768 1.00 51.53 276 ASN A N 1
ATOM 2163 C CA . ASN A 1 276 ? 21.528 -36.831 -8.440 1.00 51.53 276 ASN A CA 1
ATOM 2164 C C . ASN A 1 276 ? 20.442 -36.429 -7.423 1.00 51.53 276 ASN A C 1
ATOM 2166 O O . ASN A 1 276 ? 19.838 -37.279 -6.777 1.00 51.53 276 ASN A O 1
ATOM 2170 N N . LYS A 1 277 ? 20.126 -35.129 -7.339 1.00 52.34 277 LYS A N 1
ATOM 2171 C CA . LYS A 1 277 ? 18.938 -34.586 -6.643 1.00 52.34 277 LYS A CA 1
ATOM 2172 C C . LYS A 1 277 ? 17.621 -34.845 -7.402 1.00 52.34 277 LYS A C 1
ATOM 2174 O O . LYS A 1 277 ? 16.641 -34.132 -7.211 1.00 52.34 277 LYS A O 1
ATOM 2179 N N . ARG A 1 278 ? 17.574 -35.857 -8.271 1.00 49.34 278 ARG A N 1
ATOM 2180 C CA . ARG A 1 278 ? 16.325 -36.385 -8.832 1.00 49.34 278 ARG A CA 1
ATOM 2181 C C . ARG A 1 278 ? 16.114 -37.758 -8.221 1.00 49.34 278 ARG A C 1
ATOM 2183 O O . ARG A 1 278 ? 16.878 -38.675 -8.501 1.00 49.34 278 ARG A O 1
ATOM 2190 N N . GLY A 1 279 ? 15.126 -37.853 -7.334 1.00 51.03 279 GLY A N 1
ATOM 2191 C CA . GLY A 1 279 ? 14.758 -39.084 -6.650 1.00 51.03 279 GLY A CA 1
ATOM 2192 C C . GLY A 1 279 ? 14.426 -40.192 -7.645 1.00 51.03 279 GLY A C 1
ATOM 2193 O O . GLY A 1 279 ? 13.348 -40.203 -8.229 1.00 51.03 279 GLY A O 1
ATOM 2194 N N . GLY A 1 280 ? 15.362 -41.120 -7.824 1.00 44.31 280 GLY A N 1
ATOM 2195 C CA . GLY A 1 280 ? 15.082 -42.437 -8.376 1.00 44.31 280 GLY A CA 1
ATOM 2196 C C . GLY A 1 280 ? 14.571 -43.327 -7.250 1.00 44.31 280 GLY A C 1
ATOM 2197 O O . GLY A 1 280 ? 15.284 -43.554 -6.272 1.00 44.31 280 GLY A O 1
ATOM 2198 N N . LYS A 1 281 ? 13.328 -43.801 -7.375 1.00 46.03 281 LYS A N 1
ATOM 2199 C CA . LYS A 1 281 ? 12.788 -44.895 -6.559 1.00 46.03 281 LYS A CA 1
ATOM 2200 C C . LYS A 1 281 ? 13.730 -46.101 -6.651 1.00 46.03 281 LYS A C 1
ATOM 2202 O O . LYS A 1 281 ? 14.164 -46.458 -7.745 1.00 46.03 281 LYS A O 1
ATOM 2207 N N . LYS A 1 282 ? 14.031 -46.730 -5.512 1.00 42.62 282 LYS A N 1
ATOM 2208 C CA . LYS A 1 282 ? 14.661 -48.054 -5.495 1.00 42.62 282 LYS A CA 1
ATOM 2209 C C . LYS A 1 282 ? 13.674 -49.072 -6.070 1.00 42.62 282 LYS A C 1
ATOM 2211 O O . LYS A 1 282 ? 12.491 -49.034 -5.757 1.00 42.62 282 LYS A O 1
ATOM 2216 N N . VAL A 1 283 ? 14.184 -49.982 -6.893 1.00 52.97 283 VAL A N 1
ATOM 2217 C CA . VAL A 1 283 ? 13.432 -51.063 -7.560 1.00 52.97 283 VAL A CA 1
ATOM 2218 C C . VAL A 1 283 ? 13.163 -52.247 -6.603 1.00 52.97 283 VAL A C 1
ATOM 2220 O O . VAL A 1 283 ? 12.689 -53.290 -7.020 1.00 52.97 283 VAL A O 1
ATOM 2223 N N . SER A 1 284 ? 13.430 -52.101 -5.301 1.00 48.47 284 SER A N 1
ATOM 2224 C CA . SER A 1 284 ? 13.225 -53.163 -4.303 1.00 48.47 284 SER A CA 1
ATOM 2225 C C . SER A 1 284 ? 11.829 -53.193 -3.668 1.00 48.47 284 SER A C 1
ATOM 2227 O O . SER A 1 284 ? 11.581 -54.075 -2.857 1.00 48.47 284 SER A O 1
ATOM 2229 N N . ASP A 1 285 ? 10.929 -52.274 -4.031 1.00 47.84 285 ASP A N 1
ATOM 2230 C CA . ASP A 1 285 ? 9.606 -52.138 -3.397 1.00 47.84 285 ASP A CA 1
ATOM 2231 C C . ASP A 1 285 ? 8.461 -52.443 -4.384 1.00 47.84 285 ASP A C 1
ATOM 2233 O O . ASP A 1 285 ? 7.467 -51.717 -4.448 1.00 47.84 285 ASP A O 1
ATOM 2237 N N . LEU A 1 286 ? 8.605 -53.495 -5.195 1.00 48.22 286 LEU A N 1
ATOM 2238 C CA . LEU A 1 286 ? 7.471 -54.086 -5.909 1.00 48.22 286 LEU A CA 1
ATOM 2239 C C . LEU A 1 286 ? 7.022 -55.345 -5.154 1.00 48.22 286 LEU A C 1
ATOM 2241 O O . LEU A 1 286 ? 7.847 -56.239 -4.962 1.00 48.22 286 LEU A O 1
ATOM 2245 N N . PRO A 1 287 ? 5.759 -55.418 -4.700 1.00 52.72 287 PRO A N 1
ATOM 2246 C CA . PRO A 1 287 ? 5.212 -56.642 -4.137 1.00 52.72 287 PRO A CA 1
ATOM 2247 C C . PRO A 1 287 ? 5.058 -57.693 -5.242 1.00 52.72 287 PRO A C 1
ATOM 2249 O O . PRO A 1 287 ? 4.582 -57.375 -6.336 1.00 52.72 287 PRO A O 1
ATOM 2252 N N . SER A 1 288 ? 5.483 -58.918 -4.936 1.00 50.53 288 SER A N 1
ATOM 2253 C CA . SER A 1 288 ? 5.076 -60.129 -5.654 1.00 50.53 288 SER A CA 1
ATOM 2254 C C . SER A 1 288 ? 3.590 -60.408 -5.457 1.00 50.53 288 SER A C 1
ATOM 2256 O O . SER A 1 288 ? 3.093 -60.129 -4.340 1.00 50.53 288 SER A O 1
#

Radius of gyration: 33.52 Å; chains: 1; bounding box: 85×75×95 Å